Protein AF-A0A3D0Y2P4-F1 (afdb_monomer)

Radius of gyration: 22.14 Å; Cα contacts (8 Å, |Δi|>4): 340; chains: 1; bounding box: 60×61×57 Å

pLDDT: mean 80.58, std 22.65, range [34.38, 98.81]

Nearest PDB structures (foldseek):
  4je7-ass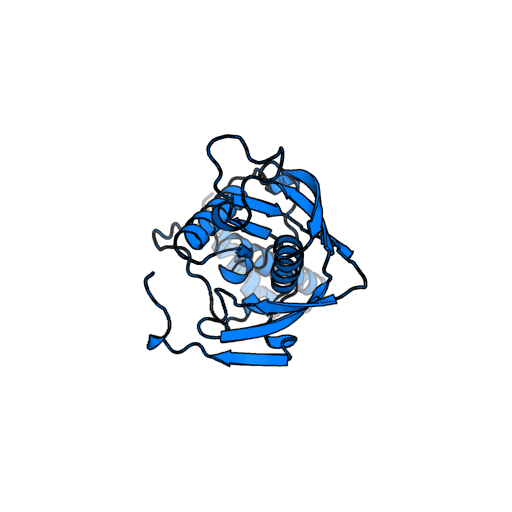embly1_A  TM=8.618E-01  e=6.075E-18  Arabidopsis thaliana
  4dr9-assembly1_A  TM=8.943E-01  e=3.560E-15  Synechococcus elongatus PCC 6301
  4dr9-assembly4_D  TM=9.046E-01  e=1.084E-14  Synechococcus elongatus PCC 6301
  6jf6-assembly1_C  TM=8.755E-01  e=8.355E-14  Acinetobacter baumannii
  5cvp-assembly1_A-2  TM=8.927E-01  e=4.725E-13  Xanthomonas oryzae pv. oryzae KACC 10331

Structure (mmCIF, N/CA/C/O backbone):
data_AF-A0A3D0Y2P4-F1
#
_entry.id   AF-A0A3D0Y2P4-F1
#
loop_
_atom_site.group_PDB
_atom_site.id
_atom_site.type_symbol
_atom_site.label_atom_id
_atom_site.label_alt_id
_atom_site.label_comp_id
_atom_site.label_asym_id
_atom_site.label_entity_id
_atom_site.label_seq_id
_atom_site.pdbx_PDB_ins_code
_atom_site.Cartn_x
_atom_site.Cartn_y
_atom_site.Cartn_z
_atom_site.occupancy
_atom_site.B_iso_or_equiv
_atom_site.auth_seq_id
_atom_site.auth_comp_id
_atom_site.auth_asym_id
_atom_site.auth_atom_id
_atom_site.pdbx_PDB_model_num
ATOM 1 N N . MET A 1 1 ? -22.749 -22.809 37.292 1.00 45.44 1 MET A N 1
ATOM 2 C CA . MET A 1 1 ? -22.533 -24.162 36.729 1.00 45.44 1 MET A CA 1
ATOM 3 C C . MET A 1 1 ? -21.365 -24.073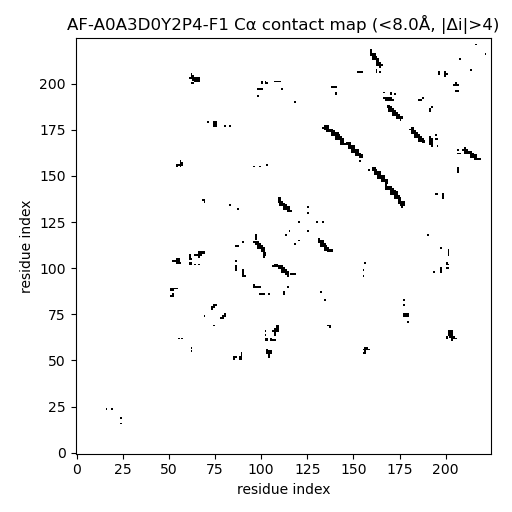 35.757 1.00 45.44 1 MET A C 1
ATOM 5 O O . MET A 1 1 ? -21.422 -23.257 34.852 1.00 45.44 1 MET A O 1
ATOM 9 N N . GLY A 1 2 ? -20.261 -24.774 36.035 1.00 45.19 2 GLY A N 1
ATOM 10 C CA . GLY A 1 2 ? -18.960 -24.522 35.400 1.00 45.19 2 GLY A CA 1
ATOM 11 C C . GLY A 1 2 ? -18.872 -24.942 33.929 1.00 45.19 2 GLY A C 1
ATOM 12 O O . GLY A 1 2 ? -19.464 -25.946 33.532 1.00 45.19 2 GLY A O 1
ATOM 13 N N . ALA A 1 3 ? -18.078 -24.194 33.156 1.00 47.62 3 ALA A N 1
ATOM 14 C CA . ALA A 1 3 ? -17.816 -24.380 31.724 1.00 47.62 3 ALA A CA 1
ATOM 15 C C . ALA A 1 3 ? -17.429 -25.821 31.320 1.00 47.62 3 ALA A C 1
ATOM 17 O O . ALA A 1 3 ? -17.725 -26.245 30.207 1.00 47.62 3 ALA A O 1
ATOM 18 N N . GLY A 1 4 ? -16.860 -26.611 32.238 1.00 51.47 4 GLY A N 1
ATOM 19 C CA . GLY A 1 4 ? -16.530 -28.021 31.995 1.00 51.47 4 GLY A CA 1
ATOM 20 C C . GLY A 1 4 ? -17.742 -28.923 31.725 1.00 51.47 4 GLY A C 1
ATOM 21 O O . GLY A 1 4 ? -17.642 -29.846 30.924 1.00 51.47 4 GLY A O 1
ATOM 22 N N . LYS A 1 5 ? -18.916 -28.637 32.314 1.00 52.91 5 LYS A N 1
ATOM 23 C CA . LYS A 1 5 ? -20.133 -29.437 32.063 1.00 52.91 5 LYS A CA 1
ATOM 24 C C . LYS A 1 5 ? -20.754 -29.153 30.692 1.00 52.91 5 LYS A C 1
ATOM 26 O O . LYS A 1 5 ? -21.319 -30.057 30.089 1.00 52.91 5 LYS A O 1
ATOM 31 N N . ALA A 1 6 ? -20.617 -27.924 30.192 1.00 51.41 6 ALA A N 1
ATOM 32 C CA . ALA A 1 6 ? -21.086 -27.557 28.856 1.00 51.41 6 ALA A CA 1
ATOM 33 C C . ALA A 1 6 ? -20.239 -28.223 27.759 1.00 51.41 6 ALA A C 1
ATOM 35 O O . ALA A 1 6 ? -20.776 -28.658 26.744 1.00 51.41 6 ALA A O 1
ATOM 36 N N . LEU A 1 7 ? -18.929 -28.357 27.994 1.00 51.28 7 LEU A N 1
ATOM 37 C CA . LEU A 1 7 ? -18.002 -28.982 27.054 1.00 51.28 7 LEU A CA 1
ATOM 38 C C . LEU A 1 7 ? -18.239 -30.494 26.920 1.00 51.28 7 LEU A C 1
ATOM 40 O O . LEU A 1 7 ? -18.251 -31.007 25.804 1.00 51.28 7 LEU A O 1
ATOM 44 N N . GLN A 1 8 ? -18.503 -31.176 28.040 1.00 56.22 8 GLN A N 1
ATOM 45 C CA . GLN A 1 8 ? -18.836 -32.603 28.041 1.00 56.22 8 GLN A CA 1
ATOM 46 C C . GLN A 1 8 ? -20.162 -32.867 27.312 1.00 56.22 8 GLN A C 1
ATOM 48 O O . GLN A 1 8 ? -20.224 -33.722 26.437 1.00 56.22 8 GLN A O 1
ATOM 53 N N . TRP A 1 9 ? -21.194 -32.057 27.582 1.00 59.06 9 TRP A N 1
ATOM 54 C CA . TRP A 1 9 ? -22.488 -32.172 26.901 1.00 59.06 9 TRP A CA 1
ATOM 55 C C . TRP A 1 9 ? -22.376 -31.964 25.380 1.00 59.06 9 TRP A C 1
ATOM 57 O O . TRP A 1 9 ? -22.993 -32.688 24.601 1.00 59.06 9 TRP A O 1
ATOM 67 N N . LEU A 1 10 ? -21.544 -31.012 24.942 1.00 48.62 10 LEU A N 1
ATOM 68 C CA . LEU A 1 10 ? -21.273 -30.759 23.522 1.00 48.62 10 LEU A CA 1
ATOM 69 C C . LEU A 1 10 ? -20.518 -31.912 22.844 1.00 48.62 10 LEU A C 1
ATOM 71 O O . LEU A 1 10 ? -20.816 -32.244 21.696 1.00 48.62 10 LEU A O 1
ATOM 75 N N . GLN A 1 11 ? -19.558 -32.534 23.532 1.00 63.16 11 GLN A N 1
ATOM 76 C CA . GLN A 1 11 ? -18.834 -33.699 23.011 1.00 63.16 11 GLN A CA 1
ATOM 77 C C . GLN A 1 11 ? -19.750 -34.919 22.866 1.00 63.16 11 GLN A C 1
ATOM 79 O O . GLN A 1 11 ? -19.700 -35.592 21.832 1.00 63.16 11 GLN A O 1
ATOM 84 N N . ASP A 1 12 ? -20.634 -35.144 23.837 1.00 60.28 12 ASP A N 1
ATOM 85 C CA . ASP A 1 12 ? -21.595 -36.249 23.819 1.00 60.28 12 ASP A CA 1
ATOM 86 C C . ASP A 1 12 ? -22.644 -36.056 22.704 1.00 60.28 12 ASP A C 1
ATOM 88 O O . ASP A 1 12 ? -22.959 -36.992 21.962 1.00 60.28 12 ASP A O 1
ATOM 92 N N . ALA A 1 13 ? -23.112 -34.819 22.493 1.00 56.00 13 ALA A N 1
ATOM 93 C CA . ALA A 1 13 ? -24.028 -34.471 21.404 1.00 56.00 13 ALA A CA 1
ATOM 94 C C . ALA A 1 13 ? -23.404 -34.660 20.004 1.00 56.00 13 ALA A C 1
ATOM 96 O O . ALA A 1 13 ? -24.086 -35.078 19.066 1.00 56.00 13 ALA A O 1
ATOM 97 N N . LEU A 1 14 ? -22.099 -34.397 19.856 1.00 52.75 14 LEU A N 1
ATOM 98 C CA . LEU A 1 14 ? -21.358 -34.576 18.600 1.00 52.75 14 LEU A CA 1
ATOM 99 C C . LEU A 1 14 ? -21.006 -36.038 18.302 1.00 52.75 14 LEU A C 1
ATOM 101 O O . LEU A 1 14 ? -20.868 -36.409 17.135 1.00 52.75 14 LEU A O 1
ATOM 105 N N . HIS A 1 15 ? -20.852 -36.877 19.327 1.00 53.97 15 HIS A N 1
ATOM 106 C CA . HIS A 1 15 ? -20.663 -38.314 19.126 1.00 53.97 15 HIS A CA 1
ATOM 107 C C . HIS A 1 15 ? -21.958 -38.980 18.641 1.00 53.97 15 HIS A C 1
ATOM 109 O O . HIS A 1 15 ? -21.919 -39.852 17.773 1.00 53.97 15 HIS A O 1
ATOM 115 N N . ASN A 1 16 ? -23.106 -38.505 19.135 1.00 51.75 16 ASN A N 1
ATOM 116 C CA . ASN A 1 16 ? -24.420 -39.057 18.810 1.00 51.75 16 ASN A CA 1
ATOM 117 C C . ASN A 1 16 ? -24.992 -38.563 17.463 1.00 51.75 16 ASN A C 1
ATOM 119 O O . ASN A 1 16 ? -25.954 -39.125 16.946 1.00 51.75 16 ASN A O 1
ATOM 123 N N . SER A 1 17 ? -24.401 -37.530 16.850 1.00 49.25 17 SER A N 1
ATOM 124 C CA . SER A 1 17 ? -24.833 -37.015 15.541 1.00 49.25 17 SER A CA 1
ATOM 125 C C . SER A 1 17 ? -24.287 -37.811 14.348 1.00 49.25 17 SER A C 1
ATOM 127 O O . SER A 1 17 ? -24.790 -37.661 13.235 1.00 49.25 17 SER A O 1
ATOM 129 N N . ARG A 1 18 ? -23.305 -38.704 14.557 1.00 47.28 18 ARG A N 1
ATOM 130 C CA . ARG A 1 18 ? -22.712 -39.537 13.488 1.00 47.28 18 ARG A CA 1
ATOM 131 C C . ARG A 1 18 ? -23.623 -40.664 12.991 1.00 47.28 18 ARG A C 1
ATOM 133 O O . ARG A 1 18 ? -23.341 -41.240 11.947 1.00 47.28 18 ARG A O 1
ATOM 140 N N . THR A 1 19 ? -24.713 -40.954 13.696 1.00 47.75 19 THR A N 1
ATOM 141 C CA . THR A 1 19 ? -25.719 -41.958 13.308 1.00 47.75 19 THR A CA 1
ATOM 142 C C . THR A 1 19 ? -27.068 -41.337 12.940 1.00 47.75 19 THR A C 1
ATOM 144 O O . THR A 1 19 ? -28.008 -42.059 12.616 1.00 47.75 19 THR A O 1
ATOM 147 N N . CYS A 1 20 ? -27.183 -40.003 12.955 1.00 46.22 20 CYS A N 1
ATOM 148 C CA . CYS A 1 20 ? -28.451 -39.324 12.731 1.00 46.22 20 CYS A CA 1
ATOM 149 C C . CYS A 1 20 ? -28.671 -39.002 11.242 1.00 46.22 20 CYS A C 1
ATOM 151 O O . CYS A 1 20 ? -27.912 -38.256 10.621 1.00 46.22 20 CYS A O 1
ATOM 153 N N . THR A 1 21 ? -29.737 -39.560 10.666 1.00 51.66 21 THR A N 1
ATOM 154 C CA . THR A 1 21 ? -30.166 -39.346 9.272 1.00 51.66 21 THR A CA 1
ATOM 155 C C . THR A 1 21 ? -31.056 -38.112 9.090 1.00 51.66 21 THR A C 1
ATOM 157 O O . THR A 1 21 ? -31.519 -37.855 7.980 1.00 51.66 21 THR A O 1
ATOM 160 N N . ASP A 1 22 ? -31.275 -37.321 10.143 1.00 50.84 22 ASP A N 1
ATOM 161 C CA . ASP A 1 22 ? -32.156 -36.154 10.101 1.00 50.84 22 ASP A CA 1
ATOM 162 C C . ASP A 1 22 ? -31.482 -34.957 9.403 1.00 50.84 22 ASP A C 1
ATOM 164 O O . ASP A 1 22 ? -30.452 -34.425 9.835 1.00 50.84 22 ASP A O 1
ATOM 168 N N . SER A 1 23 ? -32.091 -34.508 8.305 1.00 53.62 23 SER A N 1
ATOM 169 C CA . SER A 1 23 ? -31.637 -33.381 7.488 1.00 53.62 23 SER A CA 1
ATOM 170 C C . SER A 1 23 ? -31.529 -32.062 8.263 1.00 53.62 23 SER A C 1
ATOM 172 O O . SER A 1 23 ? -30.717 -31.213 7.890 1.00 53.62 23 SER A O 1
ATOM 174 N N . LYS A 1 24 ? -32.284 -31.886 9.359 1.00 48.69 24 LYS A N 1
ATOM 175 C CA . LYS A 1 24 ? -32.220 -30.666 10.186 1.00 48.69 24 LYS A CA 1
ATOM 176 C C . LYS A 1 24 ? -30.932 -30.571 11.011 1.00 48.69 24 LYS A C 1
ATOM 178 O O . LYS A 1 24 ? -30.429 -29.472 11.230 1.00 48.69 24 LYS A O 1
ATOM 183 N N . LEU A 1 25 ? -30.350 -31.705 11.410 1.00 45.78 25 LEU A N 1
ATOM 184 C CA . LEU A 1 25 ? -29.109 -31.744 12.195 1.00 45.78 25 LEU A CA 1
ATOM 185 C C . LEU A 1 25 ? -27.853 -31.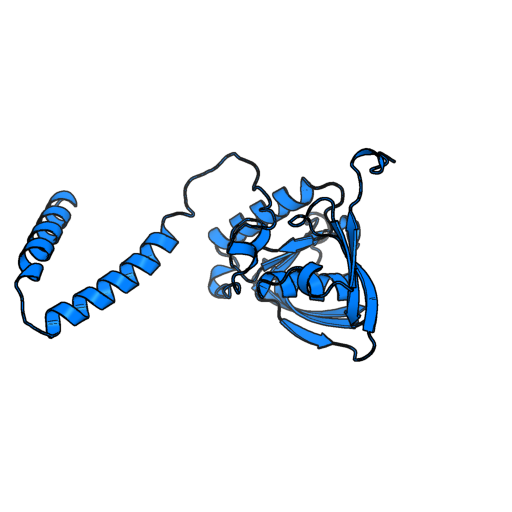540 11.333 1.00 45.78 25 LEU A C 1
ATOM 187 O O . LEU A 1 25 ? -26.860 -30.992 11.812 1.00 45.78 25 LEU A O 1
ATOM 191 N N . LYS A 1 26 ? -27.908 -31.883 10.038 1.00 50.22 26 LYS A N 1
ATOM 192 C CA . LYS A 1 26 ? -26.833 -31.572 9.078 1.00 50.22 26 LYS A CA 1
ATOM 193 C C . LYS A 1 26 ? -26.698 -30.067 8.810 1.00 50.22 26 LYS A C 1
ATOM 195 O O . LYS A 1 26 ? -25.574 -29.582 8.715 1.00 50.22 26 LYS A O 1
ATOM 200 N N . ALA A 1 27 ? -27.815 -29.337 8.751 1.00 50.06 27 ALA A N 1
ATOM 201 C CA . ALA A 1 27 ? -27.826 -27.884 8.544 1.00 50.06 27 ALA A CA 1
ATOM 202 C C . ALA A 1 27 ? -27.202 -27.116 9.730 1.00 50.06 27 ALA A C 1
ATOM 204 O O . ALA A 1 27 ? -26.365 -26.234 9.532 1.00 50.06 27 ALA A O 1
ATOM 205 N N . LEU A 1 28 ? -27.508 -27.540 10.962 1.00 45.19 28 LEU A N 1
ATOM 206 C CA . LEU A 1 28 ? -26.856 -27.044 12.182 1.00 45.19 28 LEU A CA 1
ATOM 207 C C . LEU A 1 28 ? -25.345 -27.329 12.189 1.00 45.19 28 LEU A C 1
ATOM 209 O O . LEU A 1 28 ? -24.555 -26.489 12.614 1.00 45.19 28 LEU A O 1
ATOM 213 N N . GLY A 1 29 ? -24.925 -28.490 11.672 1.00 43.72 29 GLY A N 1
ATOM 214 C CA . GLY A 1 29 ? -23.513 -28.846 11.518 1.00 43.72 29 GLY A CA 1
ATOM 215 C C . GLY A 1 29 ? -22.751 -27.929 10.555 1.00 43.72 29 GLY A C 1
ATOM 216 O O . GLY A 1 29 ? -21.619 -27.553 10.856 1.00 43.72 29 GLY A O 1
ATOM 217 N N . SER A 1 30 ? -23.363 -27.523 9.436 1.00 50.25 30 SER A N 1
ATOM 218 C CA . SER A 1 30 ? -22.756 -26.572 8.492 1.00 50.25 30 SER A CA 1
ATOM 219 C C . SER A 1 30 ? -22.692 -25.142 9.035 1.00 50.25 30 SER A C 1
ATOM 221 O O . SER A 1 30 ? -21.681 -24.471 8.837 1.00 50.25 30 SER A O 1
ATOM 223 N N . GLU A 1 31 ? -23.705 -24.686 9.778 1.00 45.00 31 GLU A N 1
ATOM 224 C CA . GLU A 1 31 ? -23.674 -23.366 10.430 1.00 45.00 31 GLU A CA 1
ATOM 225 C C . GLU A 1 31 ? -22.619 -23.309 11.544 1.00 45.00 31 GLU A C 1
ATOM 227 O O . GLU A 1 31 ? -21.850 -22.350 11.629 1.00 45.00 31 GLU A O 1
ATOM 232 N N . LEU A 1 32 ? -22.493 -24.377 12.341 1.00 42.91 32 LEU A N 1
ATOM 233 C CA . LEU A 1 32 ? -21.453 -24.507 13.367 1.00 42.91 32 LEU A CA 1
ATOM 234 C C . LEU A 1 32 ? -20.040 -24.616 12.770 1.00 42.91 32 LEU A C 1
ATOM 236 O O . LEU A 1 32 ? -19.083 -24.165 13.399 1.00 42.91 32 LEU A O 1
ATOM 240 N N . PHE A 1 33 ? -19.882 -25.163 11.560 1.00 40.91 33 PHE A N 1
ATOM 241 C CA . PHE A 1 33 ? -18.590 -25.221 10.863 1.00 40.91 33 PHE A CA 1
ATOM 242 C C . PHE A 1 33 ? -18.169 -23.849 10.309 1.00 40.91 33 PHE A C 1
ATOM 244 O O . PHE A 1 33 ? -17.005 -23.471 10.445 1.00 40.91 33 PHE A O 1
ATOM 251 N N . THR A 1 34 ? -19.116 -23.067 9.781 1.00 45.34 34 THR A N 1
ATOM 252 C CA . THR A 1 34 ? -18.895 -21.675 9.336 1.00 45.34 34 THR A CA 1
ATOM 253 C C . THR A 1 34 ? -18.622 -20.733 10.512 1.00 45.34 34 THR A C 1
ATOM 255 O O . THR A 1 34 ? -17.777 -19.842 10.434 1.00 45.34 34 THR A O 1
ATOM 258 N N . LEU A 1 35 ? -19.266 -20.966 11.658 1.00 41.03 35 LEU A N 1
ATOM 259 C CA . LEU A 1 35 ? -18.941 -20.258 12.896 1.00 41.03 35 LEU A CA 1
ATOM 260 C C . LEU A 1 35 ? -17.554 -20.654 13.418 1.00 41.03 35 LEU A C 1
ATOM 262 O O . LEU A 1 35 ? -16.828 -19.803 13.918 1.00 41.03 35 LEU A O 1
ATOM 266 N N . ARG A 1 36 ? -17.129 -21.911 13.245 1.00 36.56 36 ARG A N 1
ATOM 267 C CA . ARG A 1 36 ? -15.791 -22.374 13.638 1.00 36.56 36 ARG A CA 1
ATOM 268 C C . ARG A 1 36 ? -14.682 -21.763 12.776 1.00 36.56 36 ARG A C 1
ATOM 270 O O . ARG A 1 36 ? -13.645 -21.409 13.328 1.00 36.56 36 ARG A O 1
ATOM 277 N N . SER A 1 37 ? -14.890 -21.575 11.472 1.00 41.75 37 SER A N 1
ATOM 278 C CA . SER A 1 37 ? -13.926 -20.871 10.611 1.00 41.75 37 SER A CA 1
ATOM 279 C C . SER A 1 37 ? -13.831 -19.379 10.950 1.00 41.75 37 SER A C 1
ATOM 281 O O . SER A 1 37 ? -12.722 -18.855 11.046 1.00 41.75 37 SER A O 1
ATOM 283 N N . GLN A 1 38 ? -14.952 -18.722 11.271 1.00 40.34 38 GLN A N 1
ATOM 284 C CA . GLN A 1 38 ? -14.959 -17.334 11.758 1.00 40.34 38 GLN A CA 1
ATOM 285 C C . GLN A 1 38 ? -14.362 -17.181 13.172 1.00 40.34 38 GLN A C 1
ATOM 287 O O . GLN A 1 38 ? -13.749 -16.159 13.481 1.00 40.34 38 GLN A O 1
ATOM 292 N N . TRP A 1 39 ? -14.486 -18.194 14.036 1.00 36.41 39 TRP A N 1
ATOM 293 C CA . TRP A 1 39 ? -13.920 -18.189 15.392 1.00 36.41 39 TRP A CA 1
ATOM 294 C C . TRP A 1 39 ? -12.417 -18.495 15.429 1.00 36.41 39 TRP A C 1
ATOM 296 O O . TRP A 1 39 ? -11.691 -17.856 16.192 1.00 36.41 39 TRP A O 1
ATOM 306 N N . VAL A 1 40 ? -11.919 -19.407 14.586 1.00 39.81 40 VAL A N 1
ATOM 307 C CA . VAL A 1 40 ? -10.474 -19.695 14.482 1.00 39.81 40 VAL A CA 1
ATOM 308 C C . VAL A 1 40 ? -9.708 -18.485 13.920 1.00 39.81 40 VAL A C 1
ATOM 310 O O . VAL A 1 40 ? -8.582 -18.233 14.355 1.00 39.81 40 VAL A O 1
ATOM 313 N N . PHE A 1 41 ? -10.349 -17.676 13.065 1.00 41.47 41 PHE A N 1
ATOM 314 C CA . PHE A 1 41 ? -9.823 -16.390 12.580 1.00 41.47 41 PHE A CA 1
ATOM 315 C C . PHE A 1 41 ? -9.804 -15.288 13.656 1.00 41.47 41 PHE A C 1
ATOM 317 O O . PHE A 1 41 ? -8.960 -14.393 13.622 1.00 41.47 41 PHE A O 1
ATOM 324 N N . LYS A 1 42 ? -10.713 -15.344 14.641 1.00 41.25 42 LYS A N 1
ATOM 325 C CA . LYS A 1 42 ? -10.843 -14.325 15.699 1.00 41.25 42 LYS A CA 1
ATOM 326 C C . LYS A 1 42 ? -9.885 -14.525 16.878 1.00 41.25 42 LYS A C 1
ATOM 328 O O . LYS A 1 42 ? -9.558 -13.548 17.545 1.00 41.25 42 LYS A O 1
ATOM 333 N N . MET A 1 43 ? -9.425 -15.753 17.135 1.00 34.38 43 MET A N 1
ATOM 334 C CA . MET A 1 43 ? -8.628 -16.072 18.332 1.00 34.38 43 MET A CA 1
ATOM 335 C C . MET A 1 43 ? -7.103 -15.995 18.148 1.00 34.38 43 MET A C 1
ATOM 337 O O . MET A 1 43 ? -6.392 -15.866 19.140 1.00 34.38 43 MET A O 1
ATOM 341 N N . HIS A 1 44 ? -6.583 -16.043 16.916 1.00 38.09 44 HIS A N 1
ATOM 342 C CA . HIS A 1 44 ? -5.129 -16.083 16.678 1.00 38.09 44 HIS A CA 1
ATOM 343 C C . HIS A 1 44 ? -4.426 -14.717 16.684 1.00 38.09 44 HIS A C 1
ATOM 345 O O . HIS A 1 44 ? -3.202 -14.670 16.688 1.00 38.09 44 HIS A O 1
ATOM 351 N N . TYR A 1 45 ? -5.162 -13.606 16.760 1.00 47.44 45 TYR A N 1
ATOM 352 C CA . TYR A 1 45 ? -4.572 -12.258 16.760 1.00 47.44 45 TYR A CA 1
ATOM 353 C C . TYR A 1 45 ? -4.254 -11.695 18.152 1.00 47.44 45 TYR A C 1
ATOM 355 O O . TYR A 1 45 ? -3.958 -10.509 18.279 1.00 47.44 45 TYR A O 1
ATOM 363 N N . PHE A 1 46 ? -4.349 -12.506 19.212 1.00 51.53 46 PHE A N 1
ATOM 364 C CA . PHE A 1 46 ? -4.369 -11.986 20.584 1.00 51.53 46 PHE A CA 1
ATOM 365 C C . PHE A 1 46 ? -3.291 -12.526 21.528 1.00 51.53 46 PHE A C 1
ATOM 367 O O . PHE A 1 46 ? -3.460 -12.472 22.743 1.00 51.53 46 PHE A O 1
ATOM 374 N N . VAL A 1 47 ? -2.146 -12.978 21.017 1.00 43.81 47 VAL A N 1
ATOM 375 C CA . VAL A 1 47 ? -0.993 -13.258 21.886 1.00 43.81 47 VAL A CA 1
ATOM 376 C C . VAL A 1 47 ? 0.132 -12.288 21.564 1.00 43.81 47 VAL A C 1
ATOM 378 O O . VAL A 1 47 ? 0.582 -12.167 20.431 1.00 43.81 47 VAL A O 1
ATOM 381 N N . TYR A 1 48 ? 0.525 -11.545 22.595 1.00 48.09 48 TYR A N 1
ATOM 382 C CA . TYR A 1 48 ? 1.620 -10.590 22.598 1.00 48.09 48 TYR A CA 1
ATOM 383 C C . TYR A 1 48 ? 2.902 -11.267 22.096 1.00 48.09 48 TYR A C 1
ATOM 385 O O . TYR A 1 48 ? 3.411 -12.185 22.732 1.00 48.09 48 TYR A O 1
ATOM 393 N N . SER A 1 49 ? 3.407 -10.805 20.956 1.00 42.16 49 SER A N 1
ATOM 394 C CA . SER A 1 49 ? 4.710 -11.183 20.430 1.00 42.16 49 SER A CA 1
ATOM 395 C C . SER A 1 49 ? 5.625 -9.965 20.586 1.00 42.16 49 SER A C 1
ATOM 397 O O . SER A 1 49 ? 5.389 -8.967 19.913 1.00 42.16 49 SER A O 1
ATOM 399 N N . PRO A 1 50 ? 6.636 -9.983 21.474 1.00 47.19 50 PRO A N 1
ATOM 400 C CA . PRO A 1 50 ? 7.657 -8.931 21.557 1.00 47.19 50 PRO A CA 1
ATOM 401 C C . PRO A 1 50 ? 8.621 -8.947 20.353 1.00 47.19 50 PRO A C 1
ATOM 403 O O . PRO A 1 50 ? 9.656 -8.288 20.376 1.00 47.19 50 PRO A O 1
ATOM 406 N N . TYR A 1 51 ? 8.312 -9.732 19.320 1.00 53.12 51 TYR A N 1
ATOM 407 C CA . TYR A 1 51 ? 9.112 -9.856 18.118 1.00 53.12 51 TYR A CA 1
ATOM 408 C C . TYR A 1 51 ? 8.657 -8.814 17.104 1.00 53.12 51 TYR A C 1
ATOM 410 O O . TYR A 1 51 ? 7.468 -8.729 16.802 1.00 53.12 51 TYR A O 1
ATOM 418 N N . MET A 1 52 ? 9.621 -8.048 16.585 1.00 63.88 52 MET A N 1
ATOM 419 C CA . MET A 1 52 ? 9.439 -7.142 15.453 1.00 63.88 52 MET A CA 1
ATOM 420 C C . MET A 1 52 ? 8.582 -7.808 14.376 1.00 63.88 52 MET A C 1
ATOM 422 O O . MET A 1 52 ? 8.859 -8.939 13.962 1.00 63.88 52 MET A O 1
ATOM 426 N N . THR A 1 53 ? 7.543 -7.107 13.935 1.00 83.06 53 THR A N 1
ATOM 427 C CA . THR A 1 53 ? 6.656 -7.570 12.873 1.00 83.06 53 THR A CA 1
ATOM 428 C C . THR A 1 53 ? 7.476 -7.832 11.615 1.00 83.06 53 THR A C 1
ATOM 430 O O . THR A 1 53 ? 8.049 -6.922 11.022 1.00 83.06 53 THR A O 1
ATOM 433 N N . LYS A 1 54 ? 7.580 -9.105 11.226 1.00 92.19 54 LYS A N 1
ATOM 434 C CA . LYS A 1 54 ? 8.395 -9.519 10.084 1.00 92.19 54 LYS A CA 1
ATOM 435 C C . LYS A 1 54 ? 7.653 -9.246 8.779 1.00 92.19 54 LYS A C 1
ATOM 437 O O . LYS A 1 54 ? 6.529 -9.708 8.603 1.00 92.19 54 LYS A O 1
ATOM 442 N N . ILE A 1 55 ? 8.334 -8.601 7.834 1.00 96.50 55 ILE A N 1
ATOM 443 C CA . ILE A 1 55 ? 7.844 -8.450 6.463 1.00 96.50 55 ILE A CA 1
ATOM 444 C C . ILE A 1 55 ? 8.000 -9.782 5.720 1.00 96.50 55 ILE A C 1
ATOM 446 O O . ILE A 1 55 ? 9.120 -10.269 5.499 1.00 96.50 55 ILE A O 1
ATOM 450 N N . VAL A 1 56 ? 6.879 -10.391 5.338 1.00 97.31 56 VAL A N 1
ATOM 451 C CA . VAL A 1 56 ? 6.867 -11.655 4.599 1.00 97.31 56 VAL A CA 1
ATOM 452 C C . VAL A 1 56 ? 7.448 -11.466 3.200 1.00 97.31 56 VAL A C 1
ATOM 454 O O . VAL A 1 56 ? 7.349 -10.397 2.593 1.00 97.31 56 VAL A O 1
ATOM 457 N N . GLN A 1 57 ? 8.095 -12.515 2.699 1.00 97.75 57 GLN A N 1
ATOM 458 C CA . GLN A 1 57 ? 8.752 -12.512 1.396 1.00 97.75 57 GLN A CA 1
ATOM 459 C C . GLN A 1 57 ? 7.923 -13.287 0.372 1.00 97.75 57 GLN A C 1
ATOM 461 O O . GLN A 1 57 ? 7.092 -14.129 0.725 1.00 97.75 57 GLN A O 1
ATOM 466 N N . ILE A 1 58 ? 8.175 -13.015 -0.906 1.00 95.56 58 ILE A N 1
ATOM 467 C CA . ILE A 1 58 ? 7.616 -13.750 -2.038 1.00 95.56 58 ILE A CA 1
ATOM 468 C C . ILE A 1 58 ? 7.689 -15.266 -1.806 1.00 95.56 58 ILE A C 1
ATOM 470 O O . ILE A 1 58 ? 8.729 -15.809 -1.439 1.00 95.56 58 ILE A O 1
ATOM 474 N N . GLY A 1 59 ? 6.560 -15.940 -2.028 1.00 95.44 59 GLY A N 1
ATOM 475 C CA . GLY A 1 59 ? 6.356 -17.348 -1.684 1.00 95.44 59 GLY A CA 1
ATOM 476 C C . GLY A 1 59 ? 5.375 -17.524 -0.526 1.00 95.44 59 GLY A C 1
ATOM 477 O O . GLY A 1 59 ? 4.695 -18.547 -0.472 1.00 95.44 59 GLY A O 1
ATOM 478 N N . ASP A 1 60 ? 5.221 -16.513 0.335 1.00 97.62 60 ASP A N 1
ATOM 479 C CA . ASP A 1 60 ? 4.123 -16.487 1.298 1.00 97.62 60 ASP A CA 1
ATOM 480 C C . ASP A 1 60 ? 2.778 -16.290 0.583 1.00 97.62 60 ASP A C 1
ATOM 482 O O . ASP A 1 60 ? 2.603 -15.382 -0.236 1.00 97.62 60 ASP A O 1
ATOM 486 N N . THR A 1 61 ? 1.818 -17.160 0.891 1.00 97.31 61 THR A N 1
ATOM 487 C CA . THR A 1 61 ? 0.496 -17.170 0.257 1.00 97.31 61 THR A CA 1
ATOM 488 C C . THR A 1 61 ? -0.304 -15.897 0.516 1.00 97.31 61 THR A C 1
ATOM 490 O O . THR A 1 61 ? -1.105 -15.519 -0.338 1.00 97.31 61 THR A O 1
ATOM 493 N N . VAL A 1 62 ? -0.083 -15.212 1.644 1.00 97.62 62 VAL A N 1
ATOM 494 C CA . VAL A 1 62 ? -0.820 -13.986 1.995 1.00 97.62 62 VAL A CA 1
ATOM 495 C C . VAL A 1 62 ? -0.603 -12.866 0.976 1.00 97.62 62 VAL A C 1
ATOM 497 O O . VAL A 1 62 ? -1.531 -12.125 0.672 1.00 97.62 62 VAL A O 1
ATOM 500 N N . LEU A 1 63 ? 0.580 -12.809 0.353 1.00 98.19 63 LEU A N 1
ATOM 501 C CA . LEU A 1 63 ? 0.919 -11.821 -0.677 1.00 98.19 63 LEU A CA 1
ATOM 502 C C . LEU A 1 63 ? 0.125 -12.006 -1.977 1.00 98.19 63 LEU A C 1
ATOM 504 O O . LEU A 1 63 ? 0.205 -11.163 -2.867 1.00 98.19 63 LEU A O 1
ATOM 508 N N . ARG A 1 64 ? -0.594 -13.126 -2.108 1.00 98.25 64 ARG A N 1
ATOM 509 C CA . ARG A 1 64 ? -1.432 -13.477 -3.261 1.00 98.25 64 ARG A CA 1
ATOM 510 C C . ARG A 1 64 ? -2.926 -13.478 -2.934 1.00 98.25 64 ARG A C 1
ATOM 512 O O . ARG A 1 64 ? -3.730 -13.794 -3.807 1.00 98.25 64 ARG A O 1
ATOM 519 N N . GLN A 1 65 ? -3.303 -13.144 -1.701 1.00 97.88 65 GLN A N 1
ATOM 520 C CA . GLN A 1 65 ? -4.701 -13.034 -1.292 1.00 97.88 65 GLN A CA 1
ATOM 521 C C . GLN A 1 65 ? -5.247 -11.644 -1.626 1.00 97.88 65 GLN A C 1
ATOM 523 O O . GLN A 1 65 ? -4.539 -10.645 -1.519 1.00 97.88 65 GLN A O 1
ATOM 528 N N . VAL A 1 66 ? -6.528 -11.582 -1.997 1.00 98.56 66 VAL A N 1
ATOM 529 C CA . VAL A 1 66 ? -7.259 -10.311 -2.047 1.00 98.56 66 VAL A CA 1
ATOM 530 C C . VAL A 1 66 ? -7.573 -9.903 -0.614 1.00 98.56 66 VAL A C 1
ATOM 532 O O . VAL A 1 66 ? -8.138 -10.688 0.147 1.00 98.56 66 VAL A O 1
ATOM 535 N N . ALA A 1 67 ? -7.184 -8.688 -0.248 1.00 98.44 67 ALA A N 1
ATOM 536 C CA . ALA A 1 67 ? -7.323 -8.182 1.103 1.00 98.44 67 ALA A CA 1
ATOM 537 C C . ALA A 1 67 ? -8.776 -7.788 1.423 1.00 98.44 67 ALA A C 1
ATOM 539 O O . ALA A 1 67 ? -9.485 -7.212 0.592 1.00 98.44 67 ALA A O 1
ATOM 540 N N . GLU A 1 68 ? -9.194 -8.061 2.656 1.00 98.44 68 GLU A N 1
ATOM 541 C CA . GLU A 1 68 ? -10.530 -7.800 3.183 1.00 98.44 68 GLU A CA 1
ATOM 542 C C . GLU A 1 68 ? -10.692 -6.342 3.633 1.00 98.44 68 GLU A C 1
ATOM 544 O O . GLU A 1 68 ? -9.776 -5.722 4.185 1.00 98.44 68 GLU A O 1
ATOM 549 N N . GLU A 1 69 ? -11.881 -5.783 3.409 1.00 98.44 69 GLU A N 1
ATOM 550 C CA . GLU A 1 69 ? -12.232 -4.454 3.906 1.00 98.44 69 GLU A CA 1
ATOM 551 C C . GLU A 1 69 ? -12.279 -4.419 5.438 1.00 98.44 69 GLU A C 1
ATOM 553 O O . GLU A 1 69 ? -12.800 -5.317 6.100 1.00 98.44 69 GLU A O 1
ATOM 558 N N . VAL A 1 70 ? -11.771 -3.330 6.007 1.00 98.44 70 VAL A N 1
ATOM 559 C CA . VAL A 1 70 ? -11.883 -3.024 7.432 1.00 98.44 70 VAL A CA 1
ATOM 560 C C . VAL A 1 70 ? -13.255 -2.395 7.693 1.00 98.44 70 VAL A C 1
ATOM 562 O O . VAL A 1 70 ? -13.562 -1.364 7.088 1.00 98.44 70 VAL A O 1
ATOM 565 N N . PRO A 1 71 ? -14.089 -2.930 8.602 1.00 98.25 71 PRO A N 1
ATOM 566 C CA . PRO A 1 71 ? -15.323 -2.257 8.993 1.00 98.25 71 PRO A CA 1
ATOM 567 C C . PRO A 1 71 ? -15.031 -0.847 9.518 1.00 98.25 71 PRO A C 1
ATOM 569 O O . PRO A 1 71 ? -14.164 -0.666 10.370 1.00 98.25 71 PRO A O 1
ATOM 572 N N . ILE A 1 72 ? -15.768 0.162 9.044 1.00 97.62 72 ILE A N 1
ATOM 573 C CA . ILE A 1 72 ? -15.520 1.570 9.417 1.00 97.62 72 ILE A CA 1
ATOM 574 C C . ILE A 1 72 ? -15.625 1.768 10.939 1.00 97.62 72 ILE A C 1
ATOM 576 O O . ILE A 1 72 ? -14.848 2.521 11.521 1.00 97.62 72 ILE A O 1
ATOM 580 N N . SER A 1 73 ? -16.536 1.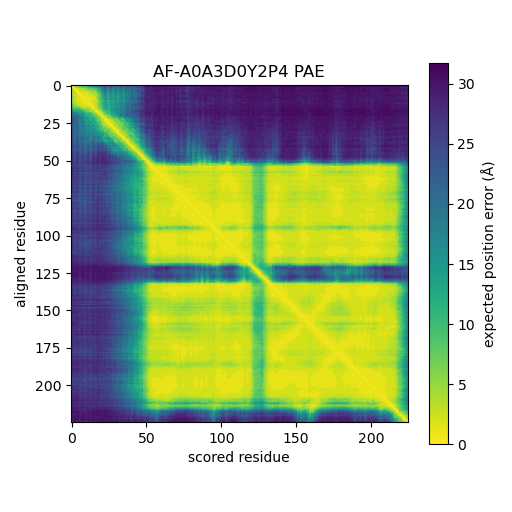039 11.596 1.00 97.56 73 SER A N 1
ATOM 581 C CA . SER A 1 73 ? -16.700 1.033 13.057 1.00 97.56 73 SER A CA 1
ATOM 582 C C . SER A 1 73 ? -15.459 0.577 13.824 1.00 97.56 73 SER A C 1
ATOM 584 O O . SER A 1 73 ? -15.324 0.897 15.003 1.00 97.56 73 SER A O 1
ATOM 586 N N . ASP A 1 74 ? -14.568 -0.172 13.175 1.00 97.50 74 ASP A N 1
ATOM 587 C CA . ASP A 1 74 ? -13.433 -0.829 13.815 1.00 97.50 74 ASP A CA 1
ATOM 588 C C . ASP A 1 74 ? -12.133 -0.029 13.648 1.00 97.50 74 ASP A C 1
ATOM 590 O O . ASP A 1 74 ? -11.153 -0.339 14.326 1.00 97.50 74 ASP A O 1
ATOM 594 N N . ILE A 1 75 ? -12.113 1.003 12.790 1.00 97.62 75 ILE A N 1
ATOM 595 C CA . ILE A 1 75 ? -10.905 1.774 12.438 1.00 97.62 75 ILE A CA 1
ATOM 596 C C . ILE A 1 75 ? -10.234 2.377 13.678 1.00 97.62 75 ILE A C 1
ATOM 598 O O . ILE A 1 75 ? -9.032 2.213 13.883 1.00 97.62 75 ILE A O 1
ATOM 602 N N . THR A 1 76 ? -11.011 3.024 14.546 1.00 96.94 76 THR A N 1
ATOM 603 C CA . THR A 1 76 ? -10.515 3.609 15.804 1.00 96.94 76 THR A CA 1
ATOM 604 C C . THR A 1 76 ? -10.442 2.587 16.942 1.00 96.94 76 THR A C 1
ATOM 606 O O . THR A 1 76 ? -10.018 2.904 18.054 1.00 96.94 76 THR A O 1
ATOM 609 N N . GLY A 1 77 ? -10.842 1.342 16.677 1.00 96.56 77 GLY A N 1
ATOM 610 C CA . GLY A 1 77 ? -10.818 0.253 17.635 1.00 96.56 77 GLY A CA 1
ATOM 611 C C . GLY A 1 77 ? -9.394 -0.222 17.944 1.00 96.56 77 GLY A C 1
ATOM 612 O O . GLY A 1 77 ? -8.502 -0.167 17.092 1.00 96.56 77 GLY A O 1
ATOM 613 N N . PRO A 1 78 ? -9.164 -0.788 19.144 1.00 96.06 78 PRO A N 1
ATOM 614 C CA . PRO A 1 78 ? -7.826 -1.163 19.610 1.00 96.06 78 PRO A CA 1
ATOM 615 C C . PRO A 1 78 ? -7.124 -2.182 18.703 1.00 96.06 78 PRO A C 1
ATOM 617 O O . PRO A 1 78 ? -5.898 -2.206 18.636 1.00 96.06 78 PRO A O 1
ATOM 620 N N . LYS A 1 79 ? -7.887 -3.016 17.983 1.00 94.81 79 LYS A N 1
ATOM 621 C CA . LYS A 1 79 ? -7.336 -3.990 17.035 1.00 94.81 79 LYS A CA 1
ATOM 622 C C . LYS A 1 79 ? -6.651 -3.301 15.852 1.00 94.81 79 LYS A C 1
ATOM 624 O O . LYS A 1 79 ? -5.501 -3.615 15.567 1.00 94.81 79 LYS A O 1
ATOM 629 N N . ILE A 1 80 ? -7.345 -2.384 15.176 1.00 97.62 80 ILE A N 1
ATOM 630 C CA . ILE A 1 80 ? -6.800 -1.701 13.996 1.00 97.62 80 ILE A CA 1
ATOM 631 C C . ILE A 1 80 ? -5.668 -0.765 14.408 1.00 97.62 80 ILE A C 1
ATOM 633 O O . ILE A 1 80 ? -4.609 -0.803 13.795 1.00 97.62 80 ILE A O 1
ATOM 637 N N . GLN A 1 81 ? -5.820 -0.032 15.512 1.00 96.50 81 GLN A N 1
ATOM 638 C CA . GLN A 1 81 ? -4.763 0.847 16.022 1.00 96.50 81 GLN A CA 1
ATOM 639 C C . GLN A 1 81 ? -3.469 0.088 16.356 1.00 96.50 81 GLN A C 1
ATOM 641 O O . GLN A 1 81 ? -2.373 0.571 16.073 1.00 96.50 81 GLN A O 1
ATOM 646 N N . ARG A 1 82 ? -3.577 -1.135 16.892 1.00 95.44 82 ARG A N 1
ATOM 647 C CA . ARG A 1 82 ? -2.410 -1.998 17.108 1.00 95.44 82 ARG A CA 1
ATOM 648 C C . ARG A 1 82 ? -1.760 -2.426 15.794 1.00 95.44 82 ARG A C 1
ATOM 650 O O . ARG A 1 82 ? -0.549 -2.317 15.675 1.00 95.44 82 ARG A O 1
ATOM 657 N N . ILE A 1 83 ? -2.554 -2.855 14.813 1.00 96.81 83 ILE A N 1
ATOM 658 C CA . ILE A 1 83 ? -2.047 -3.232 13.485 1.00 96.81 83 ILE A CA 1
ATOM 659 C C . ILE A 1 83 ? -1.312 -2.057 12.835 1.00 96.81 83 ILE A C 1
ATOM 661 O O . ILE A 1 83 ? -0.216 -2.234 12.318 1.00 96.81 83 ILE A O 1
ATOM 665 N N . LEU A 1 84 ? -1.876 -0.850 12.906 1.00 96.44 84 LEU A N 1
ATOM 666 C CA . LEU A 1 84 ? -1.230 0.352 12.384 1.00 96.44 84 LEU A CA 1
ATOM 667 C C . LEU A 1 84 ? 0.104 0.621 13.078 1.00 96.44 84 LEU A C 1
ATOM 669 O O . LEU A 1 84 ? 1.082 0.912 12.397 1.00 96.44 84 LEU A O 1
ATOM 673 N N . LYS A 1 85 ? 0.170 0.482 14.407 1.00 95.06 85 LYS A N 1
ATOM 674 C CA . LYS A 1 85 ? 1.434 0.596 15.142 1.00 95.06 85 LYS A CA 1
ATOM 675 C C . LYS A 1 85 ? 2.456 -0.439 14.659 1.00 95.06 85 LYS A C 1
ATOM 677 O O . LYS A 1 85 ? 3.583 -0.069 14.357 1.00 95.06 85 LYS A O 1
ATOM 682 N N . ASP A 1 86 ? 2.049 -1.699 14.541 1.00 95.62 86 ASP A N 1
ATOM 683 C CA . ASP A 1 86 ? 2.918 -2.794 14.103 1.00 95.62 86 ASP A CA 1
ATOM 684 C C . ASP A 1 86 ? 3.429 -2.575 12.663 1.00 95.62 86 ASP A C 1
ATOM 686 O O . ASP A 1 86 ? 4.580 -2.892 12.367 1.00 95.62 86 ASP A O 1
ATOM 690 N N . MET A 1 87 ? 2.607 -1.996 11.778 1.00 96.75 87 MET A N 1
ATOM 691 C CA . MET A 1 87 ? 3.010 -1.598 10.423 1.00 96.75 87 MET A CA 1
ATOM 692 C C . MET A 1 87 ? 3.994 -0.423 10.433 1.00 96.75 87 MET A C 1
ATOM 694 O O . MET A 1 87 ? 4.987 -0.473 9.713 1.00 96.75 87 MET A O 1
ATOM 698 N N . LYS A 1 88 ? 3.731 0.619 11.238 1.00 95.19 88 LYS A N 1
ATOM 699 C CA . LYS A 1 88 ? 4.614 1.792 11.380 1.00 95.19 88 LYS A CA 1
ATOM 700 C C . LYS A 1 88 ? 5.992 1.367 11.899 1.00 95.19 88 LYS A C 1
ATOM 702 O O . LYS A 1 88 ? 6.994 1.705 11.283 1.00 95.19 88 LYS A O 1
ATOM 707 N N . ASP A 1 89 ? 6.032 0.553 12.957 1.00 94.00 89 ASP A N 1
ATOM 708 C CA . ASP A 1 89 ? 7.279 0.025 13.527 1.00 94.00 89 ASP A CA 1
ATOM 709 C C . ASP A 1 89 ? 8.049 -0.844 12.511 1.00 94.00 89 ASP A C 1
ATOM 711 O O . ASP A 1 89 ? 9.273 -0.759 12.425 1.00 94.00 89 ASP A O 1
ATOM 715 N N . ALA A 1 90 ? 7.344 -1.672 11.726 1.00 94.75 90 ALA A N 1
ATOM 716 C CA . ALA A 1 90 ? 7.961 -2.496 10.686 1.00 94.75 90 ALA A CA 1
ATOM 717 C C . ALA A 1 90 ? 8.549 -1.658 9.546 1.00 94.75 90 ALA A C 1
ATOM 719 O O . ALA A 1 90 ? 9.641 -1.963 9.078 1.00 94.75 90 ALA A O 1
ATOM 720 N N . LEU A 1 91 ? 7.845 -0.612 9.103 1.00 94.50 91 LEU A N 1
ATOM 721 C CA . LEU A 1 91 ? 8.333 0.272 8.046 1.00 94.50 91 LEU A CA 1
ATOM 722 C C . LEU A 1 91 ? 9.510 1.131 8.527 1.00 94.50 91 LEU A C 1
ATOM 724 O O . LEU A 1 91 ? 10.480 1.282 7.793 1.00 94.50 91 LEU A O 1
ATOM 728 N N . ASP A 1 92 ? 9.470 1.639 9.762 1.00 92.44 92 ASP A N 1
ATOM 729 C CA . ASP A 1 92 ? 10.571 2.417 10.346 1.00 92.44 92 ASP A CA 1
ATOM 730 C C . ASP A 1 92 ? 11.856 1.596 10.544 1.00 92.44 92 ASP A C 1
ATOM 732 O O . ASP A 1 92 ? 12.945 2.172 10.581 1.00 92.44 92 ASP A O 1
ATOM 736 N N . ALA A 1 93 ? 11.747 0.268 10.660 1.00 92.81 93 ALA A N 1
ATOM 737 C CA . ALA A 1 93 ? 12.894 -0.636 10.731 1.00 92.81 93 ALA A CA 1
ATOM 738 C C . ALA A 1 93 ? 13.583 -0.865 9.371 1.00 92.81 93 ALA A C 1
ATOM 740 O O . ALA A 1 93 ? 14.657 -1.466 9.334 1.00 92.81 93 ALA A O 1
ATOM 741 N N . GLU A 1 94 ? 12.992 -0.398 8.267 1.00 92.31 94 GLU A N 1
ATOM 742 C CA . GLU A 1 94 ? 13.540 -0.518 6.916 1.00 92.31 94 GLU A CA 1
ATOM 743 C C . GLU A 1 94 ? 14.103 0.843 6.463 1.00 92.31 94 GLU A C 1
ATOM 745 O O . GLU A 1 94 ? 13.323 1.753 6.173 1.00 92.31 94 GLU A O 1
ATOM 750 N N . PRO A 1 95 ? 15.440 1.009 6.369 1.00 86.44 95 PRO A N 1
ATOM 751 C CA . PRO A 1 95 ? 16.070 2.296 6.050 1.00 86.44 95 PRO A CA 1
ATOM 752 C C . PRO A 1 95 ? 15.550 2.939 4.757 1.00 86.44 95 PRO A C 1
ATOM 754 O O . PRO A 1 95 ? 15.253 4.131 4.733 1.00 86.44 95 PRO A O 1
ATOM 757 N N . ASP A 1 96 ? 15.347 2.117 3.724 1.00 83.31 96 ASP A N 1
ATOM 758 C CA . ASP A 1 96 ? 14.871 2.539 2.399 1.00 83.31 96 ASP A CA 1
ATOM 759 C C . ASP A 1 96 ? 13.355 2.329 2.217 1.00 83.31 96 ASP A C 1
ATOM 761 O O . ASP A 1 96 ? 12.824 2.323 1.100 1.00 83.31 96 ASP A O 1
ATOM 765 N N . GLY A 1 97 ? 12.632 2.097 3.315 1.00 89.62 97 GLY A N 1
ATOM 766 C CA . GLY A 1 97 ? 11.206 1.806 3.316 1.00 89.62 97 GLY A CA 1
ATOM 767 C C . GLY A 1 97 ? 10.354 3.018 2.934 1.00 89.62 97 GLY A C 1
ATOM 768 O O . GLY A 1 97 ? 10.132 3.927 3.736 1.00 89.62 97 GLY A O 1
ATOM 769 N N . ALA A 1 98 ? 9.795 3.011 1.723 1.00 94.25 98 ALA A N 1
ATOM 770 C CA . ALA A 1 98 ? 8.855 4.045 1.286 1.00 94.25 98 ALA A CA 1
ATOM 771 C C . ALA A 1 98 ? 7.417 3.784 1.761 1.00 94.25 98 ALA A C 1
ATOM 773 O O . ALA A 1 98 ? 6.701 4.717 2.129 1.00 94.25 98 ALA A O 1
ATOM 774 N N . ALA A 1 99 ? 6.980 2.528 1.740 1.00 97.38 99 ALA A N 1
ATOM 775 C CA . ALA A 1 99 ? 5.595 2.142 1.963 1.00 97.38 99 ALA A CA 1
ATOM 776 C C . ALA A 1 99 ? 5.484 0.693 2.454 1.00 97.38 99 ALA A C 1
ATOM 778 O O . ALA A 1 99 ? 6.420 -0.092 2.285 1.00 97.38 99 ALA A O 1
ATOM 779 N N . LEU A 1 100 ? 4.349 0.360 3.073 1.00 98.25 100 LEU A N 1
ATOM 780 C CA . LEU A 1 100 ? 4.051 -0.996 3.531 1.00 98.25 100 LEU A CA 1
ATOM 781 C C . LEU A 1 100 ? 2.541 -1.268 3.540 1.00 98.25 100 LEU A C 1
ATOM 783 O O . LEU A 1 100 ? 1.774 -0.554 4.196 1.00 98.25 100 LEU A O 1
ATOM 787 N N . ALA A 1 101 ? 2.119 -2.346 2.885 1.00 98.75 101 ALA A N 1
ATOM 788 C CA . ALA A 1 101 ? 0.753 -2.857 2.924 1.00 98.75 101 ALA A CA 1
ATOM 789 C C . ALA A 1 101 ? 0.580 -3.940 4.004 1.00 98.75 101 ALA A C 1
ATOM 791 O O . ALA A 1 101 ? 1.474 -4.750 4.248 1.00 98.75 101 ALA A O 1
ATOM 792 N N . ALA A 1 102 ? -0.597 -4.014 4.631 1.00 98.56 102 ALA A N 1
ATOM 793 C CA . ALA A 1 102 ? -0.890 -5.004 5.672 1.00 98.56 102 ALA A CA 1
ATOM 794 C C . ALA A 1 102 ? -0.663 -6.470 5.232 1.00 98.56 102 ALA A C 1
ATOM 796 O O . ALA A 1 102 ? -0.141 -7.246 6.041 1.00 98.56 102 ALA A O 1
ATOM 797 N N . PRO A 1 103 ? -0.929 -6.875 3.968 1.00 98.69 103 PRO A N 1
ATOM 798 C CA . PRO A 1 103 ? -0.579 -8.217 3.501 1.00 98.69 103 PRO A CA 1
ATOM 799 C C . PRO A 1 103 ? 0.910 -8.543 3.663 1.00 98.69 103 PRO A C 1
ATOM 801 O O . PRO A 1 103 ? 1.261 -9.685 3.945 1.00 98.69 103 PRO A O 1
ATOM 804 N N . GLN A 1 104 ? 1.793 -7.546 3.574 1.00 98.44 104 GLN A N 1
ATOM 805 C CA . GLN A 1 104 ? 3.236 -7.732 3.734 1.00 98.44 104 GLN A CA 1
ATOM 806 C C . GLN A 1 104 ? 3.654 -8.045 5.173 1.00 98.44 104 GLN A C 1
ATOM 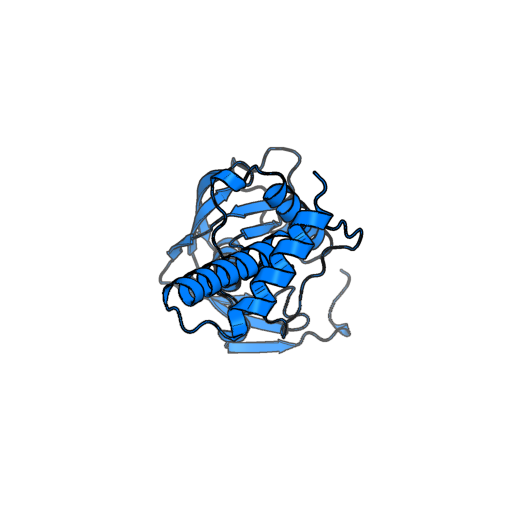808 O O . GLN A 1 104 ? 4.757 -8.542 5.375 1.00 98.44 104 GLN A O 1
ATOM 813 N N . ILE A 1 105 ? 2.782 -7.829 6.159 1.00 97.75 105 ILE A N 1
ATOM 814 C CA . ILE A 1 105 ? 2.978 -8.279 7.546 1.00 97.75 105 ILE A CA 1
ATOM 815 C C . ILE A 1 105 ? 2.088 -9.478 7.909 1.00 97.75 105 ILE A C 1
ATOM 817 O O . ILE A 1 105 ? 1.873 -9.769 9.083 1.00 97.75 105 ILE A O 1
ATOM 821 N N . GLY A 1 106 ? 1.556 -10.181 6.904 1.00 97.12 106 GLY A N 1
ATOM 822 C CA . GLY A 1 106 ? 0.747 -11.384 7.104 1.00 97.12 106 GLY A CA 1
ATOM 823 C C . GLY A 1 106 ? -0.741 -11.134 7.341 1.00 97.12 106 GLY A C 1
ATOM 824 O O . GLY A 1 106 ? -1.462 -12.072 7.676 1.00 97.12 106 GLY A O 1
ATOM 825 N N . LEU A 1 107 ? -1.221 -9.901 7.161 1.00 97.75 107 LEU A N 1
ATOM 826 C CA . LEU A 1 107 ? -2.613 -9.528 7.412 1.00 97.75 107 LEU A CA 1
ATOM 827 C C . LEU A 1 107 ? -3.321 -9.179 6.097 1.00 97.75 107 LEU A C 1
ATOM 829 O O . LEU A 1 107 ? -3.055 -8.113 5.548 1.00 97.75 107 LEU A O 1
ATOM 833 N N . PRO A 1 108 ? -4.258 -9.998 5.588 1.00 97.81 108 PRO A N 1
ATOM 834 C CA . PRO A 1 108 ? -4.987 -9.693 4.357 1.00 97.81 108 PRO A CA 1
ATOM 835 C C . PRO A 1 108 ? -6.072 -8.630 4.612 1.00 97.81 108 PRO A C 1
ATOM 837 O O . PRO A 1 108 ? -7.255 -8.893 4.449 1.00 97.81 108 PRO A O 1
ATOM 840 N N . LEU A 1 109 ? -5.681 -7.430 5.048 1.00 98.69 109 LEU A N 1
ATOM 841 C CA . LEU A 1 109 ? -6.558 -6.281 5.292 1.00 98.69 109 LEU A CA 1
ATOM 842 C C . LEU A 1 109 ? -6.237 -5.153 4.313 1.00 98.69 109 LEU A C 1
ATOM 844 O O . LEU A 1 109 ? -5.076 -4.937 3.964 1.00 98.69 109 LEU A O 1
ATOM 848 N N . ARG A 1 110 ? -7.259 -4.411 3.878 1.00 98.75 110 ARG A N 1
ATOM 849 C CA . ARG A 1 110 ? -7.113 -3.270 2.963 1.00 98.75 110 ARG A CA 1
ATOM 850 C C . ARG A 1 110 ? -6.539 -2.046 3.671 1.00 98.75 110 ARG A C 1
ATOM 852 O O . ARG A 1 110 ? -7.231 -1.056 3.885 1.00 98.75 110 ARG A O 1
ATOM 859 N N . ILE A 1 111 ? -5.273 -2.127 4.054 1.00 98.81 111 ILE A N 1
ATOM 860 C CA . ILE A 1 111 ? -4.538 -1.062 4.733 1.00 98.81 111 ILE A CA 1
ATOM 861 C C . ILE A 1 111 ? -3.155 -0.963 4.097 1.00 98.81 111 ILE A C 1
ATOM 863 O O . ILE A 1 111 ? -2.476 -1.979 3.943 1.00 98.81 111 ILE A O 1
ATOM 867 N N . PHE A 1 112 ? -2.714 0.250 3.788 1.00 98.75 112 PHE A N 1
ATOM 868 C CA . PHE A 1 112 ? -1.297 0.526 3.575 1.00 98.75 112 PHE A CA 1
ATOM 869 C C . PHE A 1 112 ? -0.889 1.828 4.257 1.00 98.75 112 PHE A C 1
ATOM 871 O O . PHE A 1 112 ? -1.727 2.689 4.551 1.00 98.75 112 PHE A O 1
ATOM 878 N N . ILE A 1 113 ? 0.410 1.968 4.503 1.00 97.88 113 ILE A N 1
ATOM 879 C CA . ILE A 1 113 ? 1.018 3.188 5.025 1.00 97.88 113 ILE A CA 1
ATOM 880 C C . ILE A 1 113 ? 2.130 3.680 4.100 1.00 97.88 113 ILE A C 1
ATOM 882 O O . ILE A 1 113 ? 2.771 2.883 3.419 1.00 97.88 113 ILE A O 1
ATOM 886 N N . LEU A 1 114 ? 2.365 4.992 4.090 1.00 96.00 114 LEU A N 1
ATOM 887 C CA . LEU A 1 114 ? 3.491 5.625 3.398 1.00 96.00 114 LEU A CA 1
ATOM 888 C C . LEU A 1 114 ? 4.364 6.382 4.399 1.00 96.00 114 LEU A C 1
ATOM 890 O O . LEU A 1 114 ? 3.834 7.072 5.269 1.00 96.00 114 LEU A O 1
ATOM 894 N N . SER A 1 115 ? 5.681 6.313 4.236 1.00 92.69 115 SER A N 1
ATOM 895 C CA . SER A 1 115 ? 6.661 7.040 5.046 1.00 92.69 115 SER A CA 1
ATOM 896 C C . SER A 1 115 ? 6.699 8.527 4.680 1.00 92.69 115 SER A C 1
ATOM 898 O O . SER A 1 115 ? 6.910 8.897 3.520 1.00 92.69 115 SER A O 1
ATOM 900 N N . THR A 1 116 ? 6.552 9.417 5.663 1.00 88.25 116 THR A N 1
ATOM 901 C CA . THR A 1 116 ? 6.691 10.866 5.425 1.00 88.25 116 THR A CA 1
ATOM 902 C C . THR A 1 116 ? 8.140 11.274 5.156 1.00 88.25 116 THR A C 1
ATOM 904 O O . THR A 1 116 ? 8.358 12.335 4.572 1.00 88.25 116 THR A O 1
ATOM 907 N N . LYS A 1 117 ? 9.127 10.428 5.501 1.00 86.38 117 LYS A N 1
ATOM 908 C CA . LYS A 1 117 ? 10.551 10.646 5.180 1.00 86.38 117 LYS A CA 1
ATOM 909 C C . LYS A 1 117 ? 10.790 10.644 3.665 1.00 86.38 117 LYS A C 1
ATOM 911 O O . LYS A 1 117 ? 11.609 11.414 3.181 1.00 86.38 117 LYS A O 1
ATOM 916 N N . VAL A 1 118 ? 10.044 9.813 2.928 1.00 86.56 118 VAL A N 1
ATOM 917 C CA . VAL A 1 118 ? 10.166 9.669 1.466 1.00 86.56 118 VAL A CA 1
ATOM 918 C C . VAL A 1 118 ? 9.225 10.612 0.720 1.00 86.56 118 VAL A C 1
ATOM 920 O O . VAL A 1 118 ? 9.615 11.236 -0.263 1.00 86.56 118 VAL A O 1
ATOM 923 N N . PHE A 1 119 ? 7.976 10.735 1.178 1.00 85.06 119 PHE A N 1
ATOM 924 C CA . PHE A 1 119 ? 6.942 11.486 0.454 1.00 85.06 119 PHE A CA 1
ATOM 925 C C . PHE A 1 119 ? 6.746 12.929 0.940 1.00 85.06 119 PHE A C 1
ATOM 927 O O . PHE A 1 119 ? 5.912 13.645 0.385 1.00 85.06 119 PHE A O 1
ATOM 934 N N . GLY A 1 120 ? 7.498 13.352 1.958 1.00 75.56 120 GLY A N 1
ATOM 935 C CA . GLY A 1 120 ? 7.418 14.679 2.562 1.00 75.56 120 GLY A CA 1
ATOM 936 C C . GLY A 1 120 ? 6.120 14.931 3.346 1.00 75.56 120 GLY A C 1
ATOM 937 O O . GLY A 1 120 ? 5.143 14.188 3.220 1.00 75.56 120 GLY A O 1
ATOM 938 N N . PRO A 1 121 ? 6.072 15.998 4.163 1.00 64.31 121 PRO A N 1
ATOM 939 C CA . PRO A 1 121 ? 4.878 16.431 4.884 1.00 64.31 121 PRO A CA 1
ATOM 940 C C . PRO A 1 121 ? 3.929 17.233 3.966 1.00 64.31 121 PRO A C 1
ATOM 942 O O . PRO A 1 121 ? 3.650 18.399 4.216 1.00 64.31 121 PRO A O 1
ATOM 945 N N . GLU A 1 122 ? 3.431 16.657 2.872 1.00 55.59 122 GLU A N 1
ATOM 946 C CA . GLU A 1 122 ? 2.654 17.404 1.861 1.00 55.59 122 GLU A CA 1
ATOM 947 C C . GLU A 1 122 ? 1.119 17.242 1.946 1.00 55.59 122 GLU A C 1
ATOM 949 O O . GLU A 1 122 ? 0.433 17.154 0.925 1.00 55.59 122 GLU A O 1
ATOM 954 N N . SER A 1 123 ? 0.514 17.211 3.141 1.00 44.53 123 SER A N 1
ATOM 955 C CA . SER A 1 123 ? -0.941 17.450 3.247 1.00 44.53 123 SER A CA 1
ATOM 956 C C . SER A 1 123 ? -1.395 17.897 4.637 1.00 44.53 123 SER A C 1
ATOM 958 O O . SER A 1 123 ? -0.836 17.476 5.646 1.00 44.53 123 SER A O 1
ATOM 960 N N . ALA A 1 124 ? -2.473 18.688 4.667 1.00 45.06 124 ALA A N 1
ATOM 961 C CA . ALA A 1 124 ? -3.170 19.243 5.835 1.00 45.06 124 ALA A CA 1
ATOM 962 C C . ALA A 1 124 ? -3.695 18.215 6.871 1.00 45.06 124 ALA A C 1
ATOM 964 O O . ALA A 1 124 ? -4.355 18.604 7.830 1.00 45.06 124 ALA A O 1
ATOM 965 N N . HIS A 1 125 ? -3.407 16.923 6.680 1.00 43.00 125 HIS A N 1
ATOM 966 C CA . HIS A 1 125 ? -3.774 15.817 7.568 1.00 43.00 125 HIS A CA 1
ATOM 967 C C . HIS A 1 125 ? -2.570 15.133 8.229 1.00 43.00 125 HIS A C 1
ATOM 969 O O . HIS A 1 125 ? -2.762 14.250 9.058 1.00 43.00 125 HIS A O 1
ATOM 975 N N . ALA A 1 126 ? -1.332 15.537 7.918 1.00 44.50 126 ALA A N 1
ATOM 976 C CA . ALA A 1 126 ? -0.234 15.249 8.831 1.00 44.50 126 ALA A CA 1
ATOM 977 C C . ALA A 1 126 ? -0.537 16.011 10.125 1.00 44.50 126 ALA A C 1
ATOM 979 O O . ALA A 1 126 ? -0.500 17.244 10.132 1.00 44.50 126 ALA A O 1
ATOM 980 N N . ILE A 1 127 ? -0.886 15.305 11.204 1.00 41.09 127 ILE A N 1
ATOM 981 C CA . ILE A 1 127 ? -0.970 15.933 12.521 1.00 41.09 127 ILE A CA 1
ATOM 982 C C . ILE A 1 127 ? 0.417 16.512 12.786 1.00 41.09 127 ILE A C 1
ATOM 984 O O . ILE A 1 127 ? 1.394 15.775 12.942 1.00 41.09 127 ILE A O 1
ATOM 988 N N . ALA A 1 128 ? 0.501 17.843 12.749 1.00 36.03 128 ALA A N 1
ATOM 989 C CA . ALA A 1 128 ? 1.742 18.574 12.901 1.00 36.03 128 ALA A CA 1
ATOM 990 C C . ALA A 1 128 ? 2.452 18.096 14.177 1.00 36.03 128 ALA A C 1
ATOM 992 O O . ALA A 1 128 ? 1.978 18.319 15.290 1.00 36.03 128 ALA A O 1
ATOM 993 N N . GLY A 1 129 ? 3.583 17.411 13.993 1.00 43.25 129 GLY A N 1
ATOM 994 C CA . GLY A 1 129 ? 4.562 17.161 15.044 1.00 43.25 129 GLY A CA 1
ATOM 995 C C . GLY A 1 129 ? 4.711 15.739 15.591 1.00 43.25 129 GLY A C 1
ATOM 996 O O . GLY A 1 129 ? 5.573 15.592 16.456 1.00 43.25 129 GLY A O 1
ATOM 997 N N . LYS A 1 130 ? 3.966 14.704 15.153 1.00 50.16 130 LYS A N 1
ATOM 998 C CA . LYS A 1 130 ? 4.164 13.341 15.719 1.00 50.16 130 LYS A CA 1
ATOM 999 C C . LYS A 1 130 ? 4.073 12.131 14.787 1.00 50.16 130 LYS A C 1
ATOM 1001 O O . LYS A 1 130 ? 4.808 11.182 15.038 1.00 50.16 130 LYS A O 1
ATOM 1006 N N . ASP A 1 131 ? 3.245 12.129 13.744 1.00 61.47 131 ASP A N 1
ATOM 1007 C CA . ASP A 1 131 ? 3.100 10.929 12.906 1.00 61.47 131 ASP A CA 1
ATOM 1008 C C . ASP A 1 131 ? 3.997 10.979 11.663 1.00 61.47 131 ASP A C 1
ATOM 1010 O O . ASP A 1 131 ? 3.812 11.786 10.752 1.00 61.47 131 ASP A O 1
ATOM 1014 N N . SER A 1 132 ? 4.986 10.082 11.626 1.00 81.06 132 SER A N 1
ATOM 1015 C CA . SER A 1 132 ? 5.929 9.876 10.516 1.00 81.06 132 SER A CA 1
ATOM 1016 C C . SER A 1 132 ? 5.327 9.106 9.329 1.00 81.06 132 SER A C 1
ATOM 1018 O O . SER A 1 132 ? 6.052 8.692 8.424 1.00 81.06 132 SER A O 1
ATOM 1020 N N . HIS A 1 133 ? 4.005 8.908 9.310 1.00 91.06 133 HIS A N 1
ATOM 1021 C CA . HIS A 1 133 ? 3.339 8.020 8.362 1.00 91.06 133 HIS A CA 1
ATOM 1022 C C . HIS A 1 133 ? 1.989 8.557 7.890 1.00 91.06 133 HIS A C 1
ATOM 1024 O O . HIS A 1 133 ? 1.207 9.089 8.674 1.00 91.06 133 HIS A O 1
ATOM 1030 N N . TYR A 1 134 ? 1.678 8.336 6.615 1.00 92.88 134 TYR A N 1
ATOM 1031 C CA . TYR A 1 134 ? 0.332 8.493 6.071 1.00 92.88 134 TYR A CA 1
ATOM 1032 C C . TYR A 1 134 ? -0.384 7.151 6.051 1.00 92.88 134 TYR A C 1
ATOM 1034 O O . TYR A 1 134 ? 0.134 6.202 5.469 1.00 92.88 134 TYR A O 1
ATOM 1042 N N . VAL A 1 135 ? -1.581 7.085 6.632 1.00 96.88 135 VAL A N 1
ATOM 1043 C CA . VAL A 1 135 ? -2.387 5.861 6.720 1.00 96.88 135 VAL A CA 1
ATOM 1044 C C . VAL A 1 135 ? -3.523 5.890 5.697 1.00 96.88 135 VAL A C 1
ATOM 1046 O O . VAL A 1 135 ? -4.233 6.888 5.579 1.00 96.88 135 VAL A O 1
ATOM 1049 N N . TYR A 1 136 ? -3.702 4.782 4.976 1.00 98.31 136 TYR A N 1
ATOM 1050 C CA . TYR A 1 136 ? -4.760 4.599 3.985 1.00 98.31 136 TYR A CA 1
ATOM 1051 C C . TYR A 1 136 ? -5.515 3.301 4.283 1.00 98.31 136 TYR A C 1
ATOM 1053 O O . TYR A 1 136 ? -5.024 2.206 4.006 1.00 98.31 136 TYR A O 1
ATOM 1061 N N . ILE A 1 137 ? -6.720 3.424 4.839 1.00 98.81 137 ILE A N 1
ATOM 1062 C CA . ILE A 1 137 ? -7.614 2.304 5.155 1.00 98.81 137 ILE A CA 1
ATOM 1063 C C . ILE A 1 137 ? -8.742 2.242 4.125 1.00 98.81 137 ILE A C 1
ATOM 1065 O O . ILE A 1 137 ? -9.313 3.265 3.743 1.00 98.81 137 ILE A O 1
ATOM 1069 N N . ASN A 1 138 ? -9.055 1.030 3.669 1.00 98.75 138 ASN A N 1
ATOM 1070 C CA . ASN A 1 138 ? -9.955 0.734 2.554 1.00 98.75 138 ASN A CA 1
ATOM 1071 C C . ASN A 1 138 ? -9.689 1.598 1.308 1.00 98.75 138 ASN A C 1
ATOM 1073 O O . ASN A 1 138 ? -10.621 2.201 0.770 1.00 98.75 138 ASN A O 1
ATOM 1077 N N . PRO A 1 139 ? -8.430 1.704 0.842 1.00 98.56 139 PRO A N 1
ATOM 1078 C CA . PRO A 1 139 ? -8.116 2.575 -0.271 1.00 98.56 139 PRO A CA 1
ATOM 1079 C C . PRO A 1 139 ? -8.679 2.047 -1.593 1.00 98.56 139 PRO A C 1
ATOM 1081 O O . PRO A 1 139 ? -8.633 0.848 -1.898 1.00 98.56 139 PRO A O 1
ATOM 1084 N N . VAL A 1 140 ? -9.145 2.987 -2.414 1.00 98.44 140 VAL A N 1
ATOM 1085 C CA . VAL A 1 140 ? -9.617 2.757 -3.780 1.00 98.44 140 VAL A CA 1
ATOM 1086 C C . VAL A 1 140 ? -9.050 3.829 -4.704 1.00 98.44 140 VAL A C 1
ATOM 1088 O O . VAL A 1 140 ? -9.207 5.028 -4.468 1.00 98.44 140 VAL A O 1
ATOM 1091 N N . ILE A 1 141 ? -8.421 3.414 -5.807 1.00 98.50 141 ILE A N 1
ATOM 1092 C CA . ILE A 1 141 ? -8.016 4.343 -6.867 1.00 98.50 141 ILE A CA 1
ATOM 1093 C C . ILE A 1 141 ? -9.243 4.697 -7.711 1.00 98.50 141 ILE A C 1
ATOM 1095 O O . ILE A 1 141 ? -9.684 3.919 -8.554 1.00 98.50 141 ILE A O 1
ATOM 1099 N N . VAL A 1 142 ? -9.764 5.906 -7.520 1.00 98.50 142 VAL A N 1
ATOM 1100 C CA . VAL A 1 142 ? -10.975 6.406 -8.192 1.00 98.50 142 VAL A CA 1
ATOM 1101 C C . VAL A 1 142 ? -10.693 7.089 -9.533 1.00 98.50 142 VAL A C 1
ATOM 1103 O O . VAL A 1 142 ? -11.610 7.319 -10.319 1.00 98.50 142 VAL A O 1
ATOM 1106 N N . LYS A 1 143 ? -9.432 7.439 -9.824 1.00 98.31 143 LYS A N 1
ATOM 1107 C CA . LYS A 1 143 ? -9.021 7.998 -11.124 1.00 98.31 143 LYS A CA 1
ATOM 1108 C C . LYS A 1 143 ? -7.563 7.670 -11.426 1.00 98.31 143 LYS A C 1
ATOM 1110 O O . LYS A 1 143 ? -6.717 7.760 -10.543 1.00 98.31 143 LYS A O 1
ATOM 1115 N N . LYS A 1 144 ? -7.259 7.367 -12.690 1.00 98.19 144 LYS A N 1
ATOM 1116 C CA . LYS A 1 144 ? -5.891 7.249 -13.219 1.00 98.19 144 LYS A CA 1
ATOM 1117 C C . LYS A 1 144 ? -5.758 8.031 -14.517 1.00 98.19 144 LYS A C 1
ATOM 1119 O O . LYS A 1 144 ? -6.713 8.108 -15.290 1.00 98.19 144 LYS A O 1
ATOM 1124 N N . SER A 1 145 ? -4.584 8.599 -14.771 1.00 98.00 145 SER A N 1
ATOM 1125 C CA . SER A 1 145 ? -4.274 9.142 -16.094 1.00 98.00 145 SER A CA 1
ATOM 1126 C C . SER A 1 145 ? -4.111 8.015 -17.122 1.00 98.00 145 SER A C 1
ATOM 1128 O O . SER A 1 145 ? -3.619 6.929 -16.808 1.00 98.00 145 SER A O 1
ATOM 1130 N N . GLY A 1 146 ? -4.501 8.282 -18.373 1.00 97.94 146 GLY A N 1
ATOM 1131 C CA . GLY A 1 146 ? -4.221 7.377 -19.495 1.00 97.94 146 GLY A CA 1
ATOM 1132 C C . GLY A 1 146 ? -2.736 7.353 -19.874 1.00 97.94 146 GLY A C 1
ATOM 1133 O O . GLY A 1 146 ? -2.218 6.318 -20.288 1.00 97.94 146 GLY A O 1
ATOM 1134 N N . LYS A 1 147 ? -2.027 8.476 -19.676 1.00 97.62 147 LYS A N 1
ATOM 1135 C CA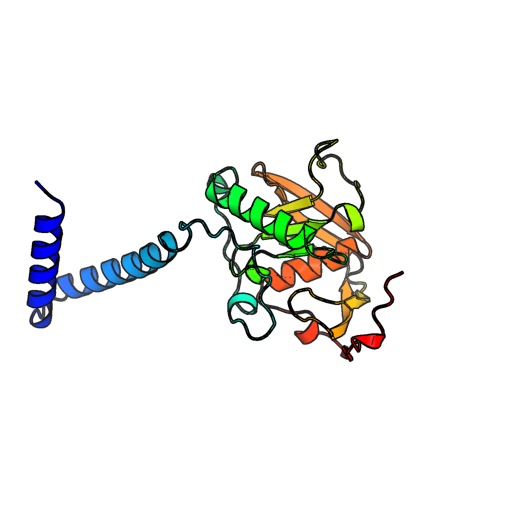 . LYS A 1 147 ? -0.573 8.556 -19.856 1.00 97.62 147 LYS A CA 1
ATOM 1136 C C . LYS A 1 147 ? 0.120 7.678 -18.814 1.00 97.62 147 LYS A C 1
ATOM 1138 O O . LYS A 1 147 ? 0.007 7.938 -17.615 1.00 97.62 147 LYS A O 1
ATOM 1143 N N . LYS A 1 148 ? 0.878 6.690 -19.286 1.00 97.56 148 LYS A N 1
ATOM 1144 C CA . LYS A 1 148 ? 1.748 5.851 -18.461 1.00 97.56 148 LYS A CA 1
ATOM 1145 C C . LYS A 1 148 ? 3.211 6.137 -18.762 1.00 97.56 148 LYS A C 1
ATOM 1147 O O . LYS A 1 148 ? 3.540 6.467 -19.900 1.00 97.56 148 LYS A O 1
ATOM 1152 N N . THR A 1 149 ? 4.065 5.991 -17.761 1.00 96.56 149 THR A N 1
ATOM 1153 C CA . THR A 1 149 ? 5.520 6.033 -17.928 1.00 96.56 149 THR A CA 1
ATOM 1154 C C . THR A 1 149 ? 6.139 4.781 -17.331 1.00 96.56 149 THR A C 1
ATOM 1156 O O . THR A 1 149 ? 5.533 4.149 -16.465 1.00 96.56 149 THR A O 1
ATOM 1159 N N . LEU A 1 150 ? 7.310 4.407 -17.837 1.00 96.62 150 LEU A N 1
ATOM 1160 C CA . LEU A 1 150 ? 8.125 3.369 -17.225 1.00 96.62 150 LEU A CA 1
ATOM 1161 C C . LEU A 1 150 ? 8.740 3.941 -15.944 1.00 96.62 150 LEU A C 1
ATOM 1163 O O . LEU A 1 150 ? 9.229 5.071 -15.967 1.00 96.62 150 LEU A O 1
ATOM 1167 N N . MET A 1 151 ? 8.638 3.204 -14.843 1.00 94.25 151 MET A N 1
ATOM 1168 C CA . MET A 1 151 ? 9.172 3.592 -13.539 1.00 94.25 151 MET A CA 1
ATOM 1169 C C . MET A 1 151 ? 9.867 2.390 -12.909 1.00 94.25 151 MET A C 1
ATOM 1171 O O . MET A 1 151 ? 9.435 1.252 -13.117 1.00 94.25 151 MET A O 1
ATOM 1175 N N . ASP A 1 152 ? 10.930 2.656 -12.161 1.00 95.06 152 ASP A N 1
ATOM 1176 C CA . ASP A 1 152 ? 11.637 1.640 -11.389 1.00 95.06 152 ASP A CA 1
ATOM 1177 C C . ASP A 1 152 ? 10.836 1.333 -10.121 1.00 95.06 152 ASP A C 1
ATOM 1179 O O . ASP A 1 152 ? 10.351 2.245 -9.445 1.00 95.06 152 ASP A O 1
ATOM 1183 N N . GLU A 1 153 ? 10.675 0.049 -9.807 1.00 94.69 153 GLU A N 1
ATOM 1184 C CA . GLU A 1 153 ? 10.053 -0.420 -8.568 1.00 94.69 153 GLU A CA 1
ATOM 1185 C C . GLU A 1 153 ? 10.919 -1.472 -7.888 1.00 94.69 153 GLU A C 1
ATOM 1187 O O . GLU A 1 153 ? 11.452 -2.375 -8.533 1.00 94.69 153 GLU A O 1
ATOM 1192 N N . GLY A 1 154 ? 11.003 -1.354 -6.566 1.00 94.62 154 GLY A N 1
ATOM 1193 C CA . GLY A 1 154 ? 11.389 -2.421 -5.653 1.00 94.62 154 GLY A CA 1
ATOM 1194 C C . GLY A 1 154 ? 10.234 -2.711 -4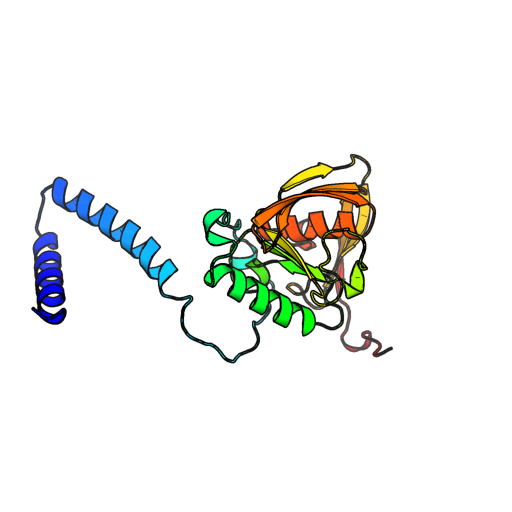.693 1.00 94.62 154 GLY A C 1
ATOM 1195 O O . GLY A 1 154 ? 9.223 -2.009 -4.688 1.00 94.62 154 GLY A O 1
ATOM 1196 N N . CYS A 1 155 ? 10.365 -3.757 -3.881 1.00 96.81 155 CYS A N 1
ATOM 1197 C CA . CYS A 1 155 ? 9.365 -4.106 -2.874 1.00 96.81 155 CYS A CA 1
ATOM 1198 C C . CYS A 1 155 ? 10.034 -4.787 -1.677 1.00 96.81 155 CYS A C 1
ATOM 1200 O O . CYS A 1 155 ? 10.831 -5.712 -1.854 1.00 96.81 155 CYS A O 1
ATOM 1202 N N . LEU A 1 156 ? 9.649 -4.400 -0.457 1.00 96.25 156 LEU A N 1
ATOM 1203 C CA . LEU A 1 156 ? 10.159 -4.996 0.787 1.00 96.25 156 LEU A CA 1
ATOM 1204 C C . LEU A 1 156 ? 9.846 -6.503 0.907 1.00 96.25 156 LEU A C 1
ATOM 1206 O O . LEU A 1 156 ? 10.539 -7.229 1.622 1.00 96.25 156 LEU A O 1
ATOM 1210 N N . SER A 1 157 ? 8.844 -6.994 0.171 1.00 97.19 157 SER A N 1
ATOM 1211 C CA . SER A 1 157 ? 8.485 -8.418 0.079 1.00 97.19 157 SER A CA 1
ATOM 1212 C C . SER A 1 157 ? 9.155 -9.164 -1.082 1.00 97.19 157 SER A C 1
ATOM 1214 O O . SER A 1 157 ? 8.956 -10.369 -1.231 1.00 97.19 157 SER A O 1
ATOM 1216 N N . VAL A 1 158 ? 9.945 -8.489 -1.920 1.00 96.12 158 VAL A N 1
ATOM 1217 C CA . VAL A 1 158 ? 10.682 -9.095 -3.043 1.00 96.12 158 VAL A CA 1
ATOM 1218 C C . VAL A 1 158 ? 12.128 -8.587 -3.029 1.00 96.12 158 VAL A C 1
ATOM 1220 O O . VAL A 1 158 ? 12.607 -7.967 -3.979 1.00 96.12 158 VAL A O 1
ATOM 1223 N N . ARG A 1 159 ? 12.829 -8.820 -1.914 1.00 93.31 159 ARG A N 1
ATOM 1224 C CA . ARG A 1 159 ? 14.172 -8.264 -1.696 1.00 93.31 159 ARG A CA 1
ATOM 1225 C C . ARG A 1 159 ? 15.178 -8.687 -2.767 1.00 93.31 159 ARG A C 1
ATOM 1227 O O . ARG A 1 159 ? 15.158 -9.812 -3.269 1.00 93.31 159 ARG A O 1
ATOM 1234 N N . GLY A 1 160 ? 16.083 -7.762 -3.083 1.00 91.25 160 GLY A N 1
ATOM 1235 C CA . GLY A 1 160 ? 17.159 -7.963 -4.053 1.00 91.25 160 GLY A CA 1
ATOM 1236 C C . GLY A 1 160 ? 16.708 -7.945 -5.513 1.00 91.25 160 GLY A C 1
ATOM 1237 O O . GLY A 1 160 ? 17.536 -8.210 -6.382 1.00 91.25 160 GLY A O 1
ATOM 1238 N N . LYS A 1 161 ? 15.433 -7.645 -5.797 1.00 93.88 161 LYS A N 1
ATOM 1239 C CA . LYS A 1 161 ? 14.911 -7.477 -7.156 1.00 93.88 161 LYS A CA 1
ATOM 1240 C C . LYS A 1 161 ? 14.323 -6.092 -7.349 1.00 93.88 161 LYS A C 1
ATOM 1242 O O . LYS A 1 161 ? 13.592 -5.598 -6.494 1.00 93.88 161 LYS A O 1
ATOM 1247 N N . TYR A 1 162 ? 14.588 -5.543 -8.521 1.00 94.94 162 TYR A N 1
ATOM 1248 C CA . TYR A 1 162 ? 13.982 -4.319 -9.016 1.00 94.94 162 TYR A CA 1
ATOM 1249 C C . TYR A 1 162 ? 13.481 -4.566 -10.426 1.00 94.94 162 TYR A C 1
ATOM 1251 O O . TYR A 1 162 ? 13.913 -5.513 -11.089 1.00 94.94 162 TYR A O 1
ATOM 1259 N N . GLY A 1 163 ? 12.541 -3.753 -10.880 1.00 95.12 163 GLY A N 1
ATOM 1260 C CA . GLY A 1 163 ? 12.064 -3.879 -12.239 1.00 95.12 163 GLY A CA 1
ATOM 1261 C C . GLY A 1 163 ? 11.380 -2.644 -12.777 1.00 95.12 163 GLY A C 1
ATOM 1262 O O . GLY A 1 163 ? 10.875 -1.804 -12.034 1.00 95.12 163 GLY A O 1
ATOM 1263 N N . ASN A 1 164 ? 11.332 -2.576 -14.100 1.00 96.12 164 ASN A N 1
ATOM 1264 C CA . ASN A 1 164 ? 10.628 -1.529 -14.816 1.00 96.12 164 ASN A CA 1
ATOM 1265 C C . ASN A 1 164 ? 9.153 -1.883 -15.015 1.00 96.12 164 ASN A C 1
ATOM 1267 O O . ASN A 1 164 ? 8.831 -2.877 -15.669 1.00 96.12 164 ASN A O 1
ATOM 1271 N N . ILE A 1 165 ? 8.246 -1.029 -14.541 1.00 97.38 165 ILE A N 1
ATOM 1272 C CA . ILE A 1 165 ? 6.799 -1.215 -14.699 1.00 97.38 165 ILE A CA 1
ATOM 1273 C C . ILE A 1 165 ? 6.113 0.063 -15.182 1.00 97.38 165 ILE A C 1
ATOM 1275 O O . ILE A 1 165 ? 6.501 1.187 -14.864 1.00 97.38 165 ILE A O 1
ATOM 1279 N N . LYS A 1 166 ? 5.077 -0.100 -16.013 1.00 97.44 166 LYS A N 1
ATOM 1280 C CA . LYS A 1 166 ? 4.306 1.025 -16.555 1.00 97.44 166 LYS A CA 1
ATOM 1281 C C . LYS A 1 166 ? 3.215 1.459 -15.582 1.00 97.44 166 LYS A C 1
ATOM 1283 O O . LYS A 1 166 ? 2.169 0.811 -15.493 1.00 97.44 166 LYS A O 1
ATOM 1288 N N . ARG A 1 167 ? 3.394 2.617 -14.950 1.00 97.94 167 ARG A N 1
ATOM 1289 C CA . ARG A 1 167 ? 2.403 3.233 -14.055 1.00 97.94 167 ARG A CA 1
ATOM 1290 C C . ARG A 1 167 ? 1.749 4.444 -14.696 1.00 97.94 167 ARG A C 1
ATOM 1292 O O . ARG A 1 167 ? 2.367 5.150 -15.493 1.00 97.94 167 ARG A O 1
ATOM 1299 N N . SER A 1 168 ? 0.483 4.686 -14.362 1.00 98.31 168 SER A N 1
ATOM 1300 C CA . SER A 1 168 ? -0.178 5.947 -14.706 1.00 98.31 168 SER A CA 1
ATOM 1301 C C . SER A 1 168 ? 0.543 7.092 -14.006 1.00 98.31 168 SER A C 1
ATOM 1303 O O . SER A 1 168 ? 0.817 7.008 -12.813 1.00 98.31 168 SER A O 1
ATOM 1305 N N . THR A 1 169 ? 0.837 8.167 -14.737 1.00 97.44 169 THR A N 1
ATOM 1306 C CA . THR A 1 169 ? 1.611 9.297 -14.195 1.00 97.44 169 THR A CA 1
ATOM 1307 C C . THR A 1 169 ? 0.881 10.070 -13.102 1.00 97.44 169 THR A C 1
ATOM 1309 O O . THR A 1 169 ? 1.525 10.804 -12.363 1.00 97.44 169 THR A O 1
ATOM 1312 N N . HIS A 1 170 ? -0.449 9.947 -13.037 1.00 98.12 170 HIS A N 1
ATOM 1313 C CA . HIS A 1 170 ? -1.297 10.522 -12.001 1.00 98.12 170 HIS A CA 1
ATOM 1314 C C . HIS A 1 170 ? -2.330 9.496 -11.544 1.00 98.12 170 HIS A C 1
ATOM 1316 O O . HIS A 1 170 ? -2.896 8.757 -12.361 1.00 98.12 170 HIS A O 1
ATOM 1322 N N . ALA A 1 171 ? -2.624 9.516 -10.251 1.00 98.06 171 ALA A N 1
ATOM 1323 C CA . ALA A 1 171 ? -3.661 8.709 -9.631 1.00 98.06 171 ALA A CA 1
ATOM 1324 C C . ALA A 1 171 ? -4.406 9.536 -8.578 1.00 98.06 171 ALA A C 1
ATOM 1326 O O . ALA A 1 171 ? -3.850 10.444 -7.961 1.00 98.06 171 ALA A O 1
ATOM 1327 N N . THR A 1 172 ? -5.687 9.243 -8.386 1.00 98.19 172 THR A N 1
ATOM 1328 C CA . THR A 1 172 ? -6.488 9.779 -7.286 1.00 98.19 172 THR A CA 1
ATOM 1329 C C . THR A 1 172 ? -6.995 8.623 -6.456 1.00 98.19 172 THR A C 1
ATOM 1331 O O . THR A 1 172 ? -7.648 7.731 -6.998 1.00 98.19 172 THR A O 1
ATOM 1334 N N . ILE A 1 173 ? -6.703 8.666 -5.163 1.00 97.88 173 ILE A N 1
ATOM 1335 C CA . ILE A 1 173 ? -7.104 7.668 -4.184 1.00 97.88 173 ILE A CA 1
ATOM 1336 C C . ILE A 1 173 ? -8.172 8.241 -3.256 1.00 97.88 173 ILE A C 1
ATOM 1338 O O . ILE A 1 173 ? -8.157 9.431 -2.936 1.00 97.88 173 ILE A O 1
ATOM 1342 N N . GLU A 1 174 ? -9.105 7.396 -2.853 1.00 98.44 174 GLU A N 1
ATOM 1343 C CA . GLU A 1 174 ? -10.080 7.644 -1.797 1.00 98.44 174 GLU A CA 1
ATOM 1344 C C . GLU A 1 174 ? -9.865 6.592 -0.709 1.00 98.44 174 GLU A C 1
ATOM 1346 O O . GLU A 1 174 ? -9.679 5.421 -1.038 1.00 98.44 174 GLU A O 1
ATOM 1351 N N . ALA A 1 175 ? -9.820 7.007 0.554 1.00 98.44 175 ALA A N 1
ATOM 1352 C CA . ALA A 1 175 ? -9.517 6.138 1.690 1.00 98.44 175 ALA A CA 1
ATOM 1353 C C . ALA A 1 175 ? -10.051 6.748 2.998 1.00 98.44 175 ALA A C 1
ATOM 1355 O O . ALA A 1 175 ? -10.581 7.862 3.005 1.00 98.44 175 ALA A O 1
ATOM 1356 N N . TYR A 1 176 ? -9.892 6.020 4.096 1.00 98.31 176 TYR A N 1
ATOM 1357 C CA . TYR A 1 176 ? -10.057 6.510 5.461 1.00 98.31 176 TYR A CA 1
ATOM 1358 C C . TYR A 1 176 ? -8.686 6.651 6.127 1.00 98.31 176 TYR A C 1
ATOM 1360 O O . TYR A 1 176 ? -7.792 5.841 5.867 1.00 98.31 176 TYR A O 1
ATOM 1368 N N . ASP A 1 177 ? -8.515 7.664 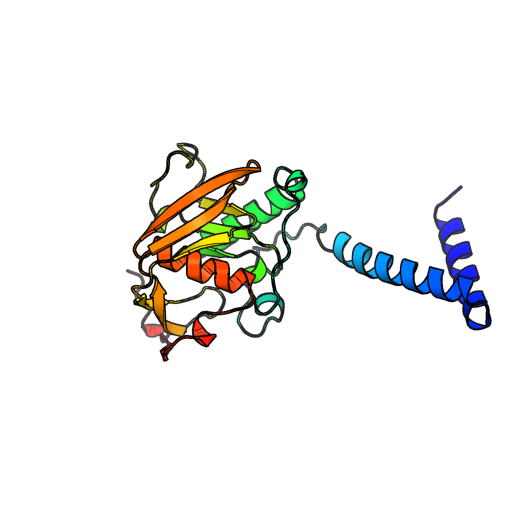6.971 1.00 96.38 177 ASP A N 1
ATOM 1369 C CA . ASP A 1 177 ? -7.338 7.779 7.834 1.00 96.38 177 ASP A CA 1
ATOM 1370 C C . ASP A 1 177 ? -7.479 6.921 9.104 1.00 96.38 177 ASP A C 1
ATOM 1372 O O . ASP A 1 177 ? -8.481 6.232 9.315 1.00 96.38 177 ASP A O 1
ATOM 1376 N N . GLU A 1 178 ? -6.459 6.938 9.963 1.00 94.69 178 GLU A N 1
ATOM 1377 C CA . GLU A 1 178 ? -6.445 6.158 11.207 1.00 94.69 178 GLU A CA 1
ATOM 1378 C C . GLU A 1 178 ? -7.481 6.635 12.244 1.00 94.69 178 GLU A C 1
ATOM 1380 O O . GLU A 1 178 ? -7.776 5.904 13.191 1.00 94.69 178 GLU A O 1
ATOM 1385 N N . GLN A 1 179 ? -8.061 7.826 12.063 1.00 95.44 179 GLN A N 1
ATOM 1386 C CA . GLN A 1 179 ? -9.168 8.353 12.862 1.00 95.44 179 GLN A CA 1
ATOM 1387 C C . GLN A 1 179 ? -10.541 8.003 12.259 1.00 95.44 179 GLN A C 1
ATOM 1389 O O . GLN A 1 179 ? -11.576 8.342 12.839 1.00 95.44 179 GLN A O 1
ATOM 1394 N N . GLY A 1 180 ? -10.576 7.298 11.125 1.00 95.38 180 GLY A N 1
ATOM 1395 C CA . GLY A 1 180 ? -11.807 6.926 10.429 1.00 95.38 180 GLY A CA 1
ATOM 1396 C C . GLY A 1 180 ? -12.422 8.071 9.625 1.00 95.38 180 GLY A C 1
ATOM 1397 O O . GLY A 1 180 ? -13.596 7.994 9.252 1.00 95.38 180 GLY A O 1
ATOM 1398 N N . VAL A 1 181 ? -11.663 9.129 9.337 1.00 96.62 181 VAL A N 1
ATOM 1399 C CA . VAL A 1 181 ? -12.114 10.237 8.495 1.00 96.62 181 VAL A CA 1
ATOM 1400 C C . VAL A 1 181 ? -11.848 9.895 7.036 1.00 96.62 181 VAL A C 1
ATOM 1402 O O . VAL A 1 181 ? -10.735 9.566 6.629 1.00 96.62 181 VAL A O 1
ATOM 1405 N N . LYS A 1 182 ? -12.903 9.971 6.224 1.00 97.12 182 LYS A N 1
ATOM 1406 C CA . LYS A 1 182 ? -12.816 9.724 4.788 1.00 97.12 182 LYS A CA 1
ATOM 1407 C C . LYS A 1 182 ? -12.145 10.899 4.082 1.00 97.12 182 LYS A C 1
ATOM 1409 O O . LYS A 1 182 ? -12.553 12.045 4.266 1.00 97.12 182 LYS A O 1
ATOM 1414 N N . PHE A 1 183 ? -11.195 10.615 3.201 1.00 96.12 183 PHE A N 1
ATOM 1415 C CA . PHE A 1 183 ? -10.509 11.622 2.401 1.00 96.12 183 PHE A CA 1
ATOM 1416 C C . PHE A 1 183 ? -10.291 11.164 0.958 1.00 96.12 183 PHE A C 1
ATOM 1418 O O . PHE A 1 183 ? -10.405 9.986 0.611 1.00 96.12 183 PHE A O 1
ATOM 1425 N N . LYS A 1 184 ? -9.960 12.131 0.099 1.00 96.94 184 LYS A N 1
ATOM 1426 C CA . LYS A 1 184 ? -9.624 11.912 -1.307 1.00 96.94 184 LYS A CA 1
ATOM 1427 C C . LYS A 1 184 ? -8.390 12.723 -1.676 1.00 96.94 184 LYS A C 1
ATOM 1429 O O . LYS A 1 184 ? -8.347 13.924 -1.424 1.00 96.94 184 LYS A O 1
ATOM 1434 N N . ARG A 1 185 ? -7.404 12.081 -2.306 1.00 92.62 185 ARG A N 1
ATOM 1435 C CA . ARG A 1 185 ? -6.115 12.692 -2.652 1.00 92.62 185 ARG A CA 1
ATOM 1436 C C . ARG A 1 185 ? -5.700 12.345 -4.074 1.00 92.62 185 ARG A C 1
ATOM 1438 O O . ARG A 1 185 ? -5.578 11.179 -4.435 1.00 92.62 185 ARG A O 1
ATOM 1445 N N . GLY A 1 186 ? -5.470 13.374 -4.884 1.00 94.12 186 GLY A N 1
ATOM 1446 C CA . GLY A 1 186 ? -4.815 13.249 -6.186 1.00 94.12 186 GLY A CA 1
ATOM 1447 C C . GLY A 1 186 ? -3.318 13.495 -6.062 1.00 94.12 186 GLY A C 1
ATOM 1448 O O . GLY A 1 186 ? -2.912 14.366 -5.299 1.00 94.12 186 GLY A O 1
ATOM 1449 N N . SER A 1 187 ? -2.506 12.757 -6.813 1.00 93.31 187 SER A N 1
ATOM 1450 C CA . SER A 1 187 ? -1.085 13.063 -6.959 1.00 93.31 187 SER A CA 1
ATOM 1451 C C . SER A 1 187 ? -0.534 12.603 -8.310 1.00 93.31 187 SER A C 1
ATOM 1453 O O . SER A 1 187 ? -1.199 11.866 -9.049 1.00 93.31 187 SER A O 1
ATOM 1455 N N . GLY A 1 188 ? 0.670 13.071 -8.630 1.00 94.12 188 GLY A N 1
ATOM 1456 C CA . GLY A 1 188 ? 1.486 12.652 -9.762 1.00 94.12 188 GLY A CA 1
ATOM 1457 C C . GLY A 1 188 ? 2.803 12.010 -9.315 1.00 94.12 188 GLY A C 1
ATOM 1458 O O . GLY A 1 188 ? 3.109 11.948 -8.125 1.00 94.12 188 GLY A O 1
ATOM 1459 N N . GLY A 1 189 ? 3.588 11.531 -10.279 1.00 93.38 189 GLY A N 1
ATOM 1460 C CA . GLY A 1 189 ? 4.958 11.062 -10.042 1.00 93.38 189 GLY A CA 1
ATOM 1461 C C . GLY A 1 189 ? 5.046 9.901 -9.045 1.00 93.38 189 GLY A C 1
ATOM 1462 O O . GLY A 1 189 ? 4.238 8.973 -9.100 1.00 93.38 189 GLY A O 1
ATOM 1463 N N . LEU A 1 190 ? 6.023 9.967 -8.135 1.00 93.62 190 LEU A N 1
ATOM 1464 C CA . LEU A 1 190 ? 6.347 8.888 -7.194 1.00 93.62 190 LEU A CA 1
ATOM 1465 C C . LEU A 1 190 ? 5.178 8.535 -6.260 1.00 93.62 190 LEU A C 1
ATOM 1467 O O . LEU A 1 190 ? 4.929 7.365 -5.996 1.00 93.62 190 LEU A O 1
ATOM 1471 N N . LEU A 1 191 ? 4.400 9.518 -5.801 1.00 95.00 191 LEU A N 1
ATOM 1472 C CA . LEU A 1 191 ? 3.247 9.243 -4.938 1.00 95.00 191 LEU A CA 1
ATOM 1473 C C . LEU A 1 191 ? 2.102 8.564 -5.709 1.00 95.00 191 LEU A C 1
ATOM 1475 O O . LEU A 1 191 ? 1.443 7.664 -5.190 1.00 95.00 191 LEU A O 1
ATOM 1479 N N . ALA A 1 192 ? 1.881 8.946 -6.971 1.00 96.75 192 ALA A N 1
ATOM 1480 C CA . ALA A 1 192 ? 0.923 8.247 -7.827 1.00 96.75 192 ALA A CA 1
ATOM 1481 C C . ALA A 1 192 ? 1.349 6.798 -8.099 1.00 96.75 192 ALA A C 1
ATOM 1483 O O . ALA A 1 192 ? 0.493 5.912 -8.170 1.00 96.75 192 ALA A O 1
ATOM 1484 N N . GLN A 1 193 ? 2.652 6.565 -8.268 1.00 97.62 193 GLN A N 1
ATOM 1485 C CA . GLN A 1 193 ? 3.239 5.234 -8.380 1.00 97.62 193 GLN A CA 1
ATOM 1486 C C . GLN A 1 193 ? 3.011 4.422 -7.102 1.00 97.62 193 GLN A C 1
ATOM 1488 O O . GLN A 1 193 ? 2.457 3.329 -7.193 1.00 97.62 193 GLN A O 1
ATOM 1493 N N . ALA A 1 194 ? 3.324 4.986 -5.932 1.00 97.69 194 ALA A N 1
ATOM 1494 C CA . ALA A 1 194 ? 3.121 4.335 -4.640 1.00 97.69 194 ALA A CA 1
ATOM 1495 C C . ALA A 1 194 ? 1.660 3.919 -4.431 1.00 97.69 194 ALA A C 1
ATOM 1497 O O . ALA A 1 194 ? 1.397 2.765 -4.126 1.00 97.69 194 ALA A O 1
ATOM 1498 N N . PHE A 1 195 ? 0.681 4.789 -4.716 1.00 98.25 195 PHE A N 1
ATOM 1499 C CA . PHE A 1 195 ? -0.736 4.401 -4.633 1.00 98.25 195 PHE A CA 1
ATOM 1500 C C . PHE A 1 195 ? -1.072 3.181 -5.492 1.00 98.25 195 PHE A C 1
ATOM 1502 O O . PHE A 1 195 ? -1.835 2.320 -5.069 1.00 98.25 195 PHE A O 1
ATOM 1509 N N . GLN A 1 196 ? -0.530 3.113 -6.708 1.00 98.62 196 GLN A N 1
ATOM 1510 C CA . GLN A 1 196 ? -0.767 1.984 -7.604 1.00 98.62 196 GLN A CA 1
ATOM 1511 C C . GLN A 1 196 ? -0.088 0.709 -7.100 1.00 98.62 196 GLN A C 1
ATOM 1513 O O . GLN A 1 196 ? -0.710 -0.346 -7.162 1.00 98.62 196 GLN A O 1
ATOM 1518 N N . HIS A 1 197 ? 1.142 0.813 -6.594 1.00 98.56 197 HIS A N 1
ATOM 1519 C CA . HIS A 1 197 ? 1.889 -0.308 -6.029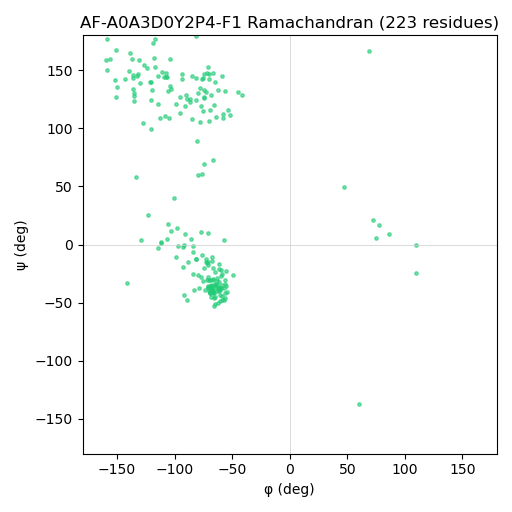 1.00 98.56 197 HIS A CA 1
ATOM 1520 C C . HIS A 1 197 ? 1.214 -0.865 -4.771 1.00 98.56 197 HIS A C 1
ATOM 1522 O O . HIS A 1 197 ? 0.913 -2.053 -4.700 1.00 98.56 197 HIS A O 1
ATOM 1528 N N . GLU A 1 198 ? 0.888 -0.002 -3.812 1.00 98.62 198 GLU A N 1
ATOM 1529 C CA . GLU A 1 198 ? 0.274 -0.435 -2.559 1.00 98.62 198 GLU A CA 1
ATOM 1530 C C . GLU A 1 198 ? -1.138 -0.982 -2.772 1.00 98.62 198 GLU A C 1
ATOM 1532 O O . GLU A 1 198 ? -1.521 -1.967 -2.148 1.00 98.62 198 GLU A O 1
ATOM 1537 N N . CYS A 1 199 ? -1.919 -0.414 -3.701 1.00 98.75 199 CYS A N 1
ATOM 1538 C CA . CYS A 1 199 ? -3.200 -1.015 -4.066 1.00 98.75 199 CYS A CA 1
ATOM 1539 C C . CYS A 1 199 ? -3.036 -2.385 -4.737 1.00 98.75 199 CYS A C 1
ATOM 1541 O O . CYS A 1 199 ? -3.881 -3.242 -4.508 1.00 98.75 199 CYS A O 1
ATOM 1543 N N . ASP A 1 200 ? -1.980 -2.627 -5.519 1.00 98.75 200 ASP A N 1
ATOM 1544 C CA . ASP A 1 200 ? -1.728 -3.950 -6.104 1.00 98.75 200 ASP A CA 1
ATOM 1545 C C . ASP A 1 200 ? -1.491 -5.014 -5.017 1.00 98.75 200 ASP A C 1
ATOM 1547 O O . ASP A 1 200 ? -2.036 -6.115 -5.132 1.00 98.75 200 ASP A O 1
ATOM 1551 N N . HIS A 1 201 ? -0.792 -4.676 -3.926 1.00 98.75 201 HIS A N 1
ATOM 1552 C CA . HIS A 1 201 ? -0.644 -5.572 -2.772 1.00 98.75 201 HIS A CA 1
ATOM 1553 C C . HIS A 1 201 ? -1.991 -5.995 -2.175 1.00 98.75 201 HIS A C 1
ATOM 1555 O O . HIS A 1 201 ? -2.155 -7.154 -1.793 1.00 98.75 201 HIS A O 1
ATOM 1561 N N . LEU A 1 202 ? -2.971 -5.088 -2.131 1.00 98.81 202 LEU A N 1
ATOM 1562 C CA . LEU A 1 202 ? -4.319 -5.386 -1.629 1.00 98.81 202 LEU A CA 1
ATOM 1563 C C . LEU A 1 202 ? -5.128 -6.283 -2.576 1.00 98.81 202 LEU A C 1
ATOM 1565 O O . LEU A 1 202 ? -6.134 -6.860 -2.168 1.00 98.81 202 LEU A O 1
ATOM 1569 N N . GLU A 1 203 ? -4.688 -6.413 -3.825 1.00 98.75 203 GLU A N 1
ATOM 1570 C CA . GLU A 1 203 ? -5.268 -7.300 -4.835 1.00 98.75 203 GLU A CA 1
ATOM 1571 C C . GLU A 1 203 ? -4.432 -8.579 -5.043 1.00 98.75 203 GLU A C 1
ATOM 1573 O O . GLU A 1 203 ? -4.642 -9.297 -6.024 1.00 98.75 203 GLU A O 1
ATOM 1578 N N . GLY A 1 204 ? -3.459 -8.860 -4.166 1.00 98.31 204 GLY A N 1
ATOM 1579 C CA . GLY A 1 204 ? -2.595 -10.043 -4.253 1.00 98.31 204 GLY A CA 1
ATOM 1580 C C . GLY A 1 204 ? -1.558 -9.999 -5.387 1.00 98.31 204 GLY A C 1
ATOM 1581 O O . GLY A 1 204 ? -1.078 -11.043 -5.853 1.00 98.31 204 GLY A O 1
ATOM 1582 N N . LYS A 1 205 ? -1.230 -8.801 -5.878 1.00 98.62 205 LYS A N 1
ATOM 1583 C CA . LYS A 1 205 ? -0.299 -8.579 -6.989 1.00 98.62 205 LYS A CA 1
ATOM 1584 C C . LYS A 1 205 ? 1.010 -7.992 -6.483 1.00 98.62 205 LYS A C 1
ATOM 1586 O O . LYS A 1 205 ? 1.037 -7.174 -5.568 1.00 98.62 205 LYS A O 1
ATOM 1591 N N . LEU A 1 206 ? 2.099 -8.406 -7.114 1.00 98.12 206 LEU A N 1
ATOM 1592 C CA . LEU A 1 206 ? 3.446 -7.900 -6.876 1.00 98.12 206 LEU A CA 1
ATOM 1593 C C . LEU A 1 206 ? 3.950 -7.228 -8.154 1.00 98.12 206 LEU A C 1
ATOM 1595 O O . LEU A 1 206 ? 3.571 -7.623 -9.256 1.00 98.12 206 LEU A O 1
ATOM 1599 N N . PHE A 1 207 ? 4.851 -6.249 -8.036 1.00 97.25 207 PHE A N 1
ATOM 1600 C CA . PHE A 1 207 ? 5.352 -5.515 -9.209 1.00 97.25 207 PHE A CA 1
ATOM 1601 C C . PHE A 1 207 ? 5.962 -6.437 -10.283 1.00 97.25 207 PHE A C 1
ATOM 1603 O O . PHE A 1 207 ? 5.803 -6.198 -11.478 1.00 97.25 207 PHE A O 1
ATOM 1610 N N . ILE A 1 208 ? 6.597 -7.537 -9.862 1.00 96.62 208 ILE A N 1
ATOM 1611 C CA . ILE A 1 208 ? 7.188 -8.549 -10.749 1.00 96.62 208 ILE A CA 1
ATOM 1612 C C . ILE A 1 208 ? 6.174 -9.250 -11.663 1.00 96.62 208 ILE A C 1
ATOM 1614 O O . ILE A 1 208 ? 6.584 -9.853 -12.649 1.00 96.62 208 ILE A O 1
ATOM 1618 N N . ASP A 1 209 ? 4.873 -9.176 -11.373 1.00 96.06 209 ASP A N 1
ATOM 1619 C CA . ASP A 1 209 ? 3.837 -9.773 -12.223 1.00 96.06 209 ASP A CA 1
ATOM 1620 C C . ASP A 1 209 ? 3.609 -8.960 -13.511 1.00 96.06 209 ASP A C 1
ATOM 1622 O O . ASP A 1 209 ? 3.049 -9.470 -14.480 1.00 96.06 209 ASP A O 1
ATOM 1626 N N . GLY A 1 210 ? 4.009 -7.682 -13.517 1.00 91.38 210 GLY A N 1
ATOM 1627 C CA . GLY A 1 210 ? 3.825 -6.758 -14.640 1.00 91.38 210 GLY A CA 1
ATOM 1628 C C . GLY A 1 210 ? 5.092 -6.017 -15.072 1.00 91.38 210 GLY A C 1
ATOM 1629 O O . GLY A 1 210 ? 5.008 -5.144 -15.940 1.00 91.38 210 GLY A O 1
ATOM 1630 N N . ALA A 1 211 ? 6.238 -6.323 -14.464 1.00 93.38 211 ALA A N 1
ATOM 1631 C CA . ALA A 1 211 ? 7.520 -5.724 -14.808 1.00 93.38 211 ALA A CA 1
ATOM 1632 C C . ALA A 1 211 ? 8.078 -6.310 -16.118 1.00 93.38 211 ALA A C 1
ATOM 1634 O O . ALA A 1 211 ? 7.915 -7.497 -16.394 1.00 93.38 211 ALA A O 1
ATOM 1635 N N . LEU A 1 212 ? 8.724 -5.468 -16.929 1.00 88.50 212 LEU A N 1
ATOM 1636 C CA . LEU A 1 212 ? 9.297 -5.851 -18.227 1.00 88.50 212 LEU A CA 1
ATOM 1637 C C . LEU A 1 212 ? 10.743 -6.334 -18.090 1.00 88.50 212 LEU A C 1
ATOM 1639 O O . LEU A 1 212 ? 11.085 -7.402 -18.587 1.00 88.50 212 LEU A O 1
ATOM 1643 N N . ASP A 1 213 ? 11.553 -5.574 -17.360 1.00 89.06 213 ASP A N 1
ATOM 1644 C CA . ASP A 1 213 ? 12.971 -5.840 -17.152 1.00 89.06 213 ASP A CA 1
ATOM 1645 C C . ASP A 1 213 ? 13.181 -5.995 -15.650 1.00 89.06 213 ASP A C 1
ATOM 1647 O O . ASP A 1 213 ? 13.180 -5.000 -14.937 1.00 89.06 213 ASP A O 1
ATOM 1651 N N . VAL A 1 214 ? 13.255 -7.228 -15.141 1.00 91.31 214 VAL A N 1
ATOM 1652 C CA . VAL A 1 214 ? 13.520 -7.489 -13.715 1.00 91.31 214 VAL A CA 1
ATOM 1653 C C . VAL A 1 214 ? 14.996 -7.808 -13.549 1.00 91.31 214 VAL A C 1
ATOM 1655 O O . VAL A 1 214 ? 15.490 -8.783 -14.118 1.00 91.31 214 VAL A O 1
ATOM 1658 N N . TRP A 1 215 ? 15.693 -7.019 -12.740 1.00 91.81 215 TRP A N 1
ATOM 1659 C CA . TRP A 1 215 ? 17.104 -7.217 -12.430 1.00 91.81 215 TRP A CA 1
ATOM 1660 C C . TRP A 1 215 ? 17.321 -7.481 -10.945 1.00 91.81 215 TRP A C 1
ATOM 1662 O O . TRP A 1 215 ? 16.475 -7.204 -10.094 1.00 91.81 215 TRP A O 1
ATOM 1672 N N . HIS A 1 216 ? 18.482 -8.057 -10.649 1.00 88.25 216 HIS A N 1
ATOM 1673 C CA . HIS A 1 216 ? 18.923 -8.345 -9.296 1.00 88.25 216 HIS A CA 1
ATOM 1674 C C . HIS A 1 216 ? 20.007 -7.360 -8.882 1.00 88.25 216 HIS A C 1
ATOM 1676 O O . HIS A 1 216 ? 20.979 -7.186 -9.616 1.00 88.25 216 HIS A O 1
ATOM 1682 N N . ILE A 1 217 ? 19.875 -6.773 -7.695 1.00 78.56 217 ILE A N 1
ATOM 1683 C CA . ILE A 1 217 ? 20.966 -6.006 -7.088 1.00 78.56 217 ILE A CA 1
ATOM 1684 C C . ILE A 1 217 ? 21.806 -6.975 -6.262 1.00 78.56 217 ILE A C 1
ATOM 1686 O O . ILE A 1 217 ? 21.274 -7.723 -5.435 1.00 78.56 217 ILE A O 1
ATOM 1690 N N . LYS A 1 218 ? 23.115 -7.018 -6.526 1.00 64.88 218 LYS A N 1
ATOM 1691 C CA . LYS A 1 218 ? 24.038 -7.834 -5.735 1.00 64.88 218 LYS A CA 1
ATOM 1692 C C . LYS A 1 218 ? 24.263 -7.163 -4.376 1.00 64.88 218 LYS A C 1
ATOM 1694 O O . LYS A 1 218 ? 24.328 -5.939 -4.322 1.00 64.88 218 LYS A O 1
ATOM 1699 N N . PRO A 1 219 ? 24.466 -7.934 -3.293 1.00 57.06 219 PRO A N 1
ATOM 1700 C CA . PRO A 1 219 ? 24.739 -7.370 -1.968 1.00 57.06 219 PRO A CA 1
ATOM 1701 C C . PRO A 1 219 ? 25.945 -6.417 -1.918 1.00 57.06 219 PRO A C 1
ATOM 1703 O O . PRO A 1 219 ? 26.012 -5.583 -1.031 1.00 57.06 219 PRO A O 1
ATOM 1706 N N . SER A 1 220 ? 26.890 -6.528 -2.861 1.00 50.75 220 SER A N 1
ATOM 1707 C CA . SER A 1 220 ? 28.077 -5.666 -2.965 1.00 50.75 220 SER A CA 1
ATOM 1708 C C . SER A 1 220 ? 27.801 -4.245 -3.453 1.00 50.75 220 SER A C 1
ATOM 1710 O O . SER A 1 220 ? 28.688 -3.405 -3.354 1.00 50.75 220 SER A O 1
ATOM 1712 N N . ASP A 1 221 ? 26.618 -4.001 -4.016 1.00 54.53 221 ASP A N 1
ATOM 1713 C CA . ASP A 1 221 ? 26.289 -2.751 -4.705 1.00 54.53 221 ASP A CA 1
ATOM 1714 C C . ASP A 1 221 ? 25.327 -1.883 -3.871 1.00 54.53 221 ASP A C 1
ATOM 1716 O O . ASP A 1 221 ? 24.865 -0.844 -4.338 1.00 54.53 221 ASP A O 1
ATOM 1720 N N . GLN A 1 222 ? 25.014 -2.303 -2.637 1.00 49.72 222 GLN A N 1
ATOM 1721 C CA . GLN A 1 222 ? 24.377 -1.446 -1.639 1.00 49.72 222 GLN A CA 1
ATOM 1722 C C . GLN A 1 222 ? 25.474 -0.580 -1.019 1.00 49.72 222 GLN A C 1
ATOM 1724 O O . GLN A 1 222 ? 26.156 -0.998 -0.088 1.00 49.72 222 GLN A O 1
ATOM 1729 N N . THR A 1 223 ? 25.735 0.578 -1.617 1.00 43.03 223 THR A N 1
ATOM 1730 C CA . THR A 1 223 ? 26.635 1.573 -1.033 1.00 43.03 223 THR A CA 1
ATOM 1731 C C . THR A 1 223 ? 25.970 2.160 0.207 1.00 43.03 223 THR A C 1
ATOM 1733 O O . THR A 1 223 ? 24.917 2.785 0.095 1.00 43.03 223 THR A O 1
ATOM 1736 N N . ASP A 1 224 ? 26.586 1.929 1.367 1.00 40.53 224 ASP A N 1
ATOM 1737 C CA . ASP A 1 224 ? 26.327 2.645 2.618 1.00 40.53 224 ASP A CA 1
ATOM 1738 C C . ASP A 1 224 ? 26.791 4.114 2.463 1.00 40.53 224 ASP A C 1
ATOM 1740 O O . ASP A 1 224 ? 27.843 4.482 2.985 1.00 40.53 224 ASP A O 1
ATOM 1744 N N . ASP A 1 225 ? 26.059 4.928 1.695 1.00 36.31 225 ASP A N 1
ATOM 1745 C CA . ASP A 1 225 ? 26.300 6.377 1.541 1.00 36.31 225 ASP A CA 1
ATOM 1746 C C . ASP A 1 225 ? 25.207 7.210 2.234 1.00 36.31 225 ASP A C 1
ATOM 1748 O O . ASP A 1 225 ? 24.003 6.957 1.987 1.00 36.31 225 ASP A O 1
#

Foldseek 3Di:
DDPVVVVVVVVVVVVVCVPDPDPVVVVVVVVVVVVVVVVVVVPPLPDDDPDQQAFAAPPPCLLQDQADADDLVCLLPPSNVVLVVSQLRNQVVDPPRQKDASSRSVHSFQKMKGFCVPVPPPDPPPPPDDDRIWIFGPKDFPDFAPDWDWDKDDDPRHPQKIFTATFGQKTKMWGATSVSDTDIDIDGDPVSVVSVQNVCSNNSHHRVVGGDDMDGDDPVPPDPD

Solvent-accessible surface area (backbone atoms only — not comparable to full-atom values): 12857 Å² total; per-residue (Å²): 136,63,72,68,59,58,53,51,53,52,53,56,55,58,63,60,51,78,79,57,86,55,70,71,59,54,54,53,50,52,53,54,49,55,50,46,56,58,47,60,67,66,63,72,80,74,70,93,66,97,60,78,59,59,68,44,45,77,85,50,67,47,48,56,35,66,29,41,78,68,59,73,89,43,35,72,30,74,68,44,50,48,52,53,49,45,50,50,56,40,40,73,71,35,92,86,43,49,64,50,37,34,23,39,60,70,37,53,37,28,35,36,38,36,29,30,88,73,67,46,93,82,52,100,77,58,59,88,88,77,65,63,56,48,56,34,34,53,62,41,79,80,42,67,44,89,60,58,42,79,41,83,45,71,46,86,36,43,74,56,38,36,24,37,29,77,37,36,43,26,28,25,38,34,28,21,36,70,81,52,51,77,50,75,49,74,41,48,55,71,62,14,40,47,55,54,53,48,51,30,36,34,61,22,40,56,71,78,82,64,32,78,54,75,48,70,60,57,85,88,71,68,74,95,121

Mean predicted aligned error: 12.76 Å

Secondary structure (DSSP, 8-state):
--HHHHHHHHHHHHHHGGG---HHHHHHHHHHHHHHHHHHHHHTT-S---S------TT-GGGGSPPBPPPGGGTTSHHHHHHHHHHHHHHHT-TT--EEEGGGGT--BSEEEEEHHHH-S-STTS-TTT--EEEEEEEEEEEE-S-EEEEEEE-TTSTTEEEEEEEESEEEEEEE-TT--EEEEEEEHHHHHHHHHHHHHHTT--GGGT-SSEEE--GGG----

Sequence (225 aa):
MGAGKALQWLQDALHNSRTCTDSKLKALGSELFTLRSQWVFKMHYFVYSPYMTKIVQIGDTVLRQVAEEVPISDITGPKIQRILKDMKDALDAEPDGAALAAPQIGLPLRIFILSTKVFGPESAHAIAGKDSHYVYINPVIVKKSGKKTLMDEGCLSVRGKYGNIKRSTHATIEAYDEQGVKFKRGSGGLLAQAFQHECDHLEGKLFIDGALDVWHIKPSDQTDD